Protein AF-A0A7S1MCA9-F1 (afdb_monomer_lite)

Foldseek 3Di:
DDDDDDDDDDDDDDDDDDDPDDDDDDPPPPPPDFQQKKKKKWFQAQPPQQWDQQAKWKWFADPNDIDPTDGQDRTDDHRDIRIDIDRHPDDGQKMKIFGRDAGKHFTQWMWMDGDPDIWTQHHNVDFDRDQACRDQGMAGDPDGHHRMDMTGTEDDDPPPPDDPPDDDDDDDDDDDDDDDDDDDDDDDDDDDDPDQDLAFQKWFADDPLQDDPQAAEDYTSQGFTAPQDVQCVSAFAHPPVCSQHPRHKGQRDPVSRYIHHIDPRGQDDDPRNVVVVVVVVVVVVVVVVVPDDDDDDDDDDDDDDDDDDDDDDDDDDDDDDDDDDDDDDDDDDD

pLDDT: mean 71.85, std 24.3, range [27.98, 98.75]

Sequence (334 aa):
GPGTAAARSSSAGIVMLQARAGFQSLLLSEGIAPSKHVALEVDTSNEPHAQTDSGAVVAFFVDGLWTPDEVLCRRAKAGEVVKETFDLGAWPSKIRISALGQDSWGYSKIVLRWDKYVVTVLASSVGNKSYSDGSVHWVDSNEGAPDVNTYPVSALPVYESAPKKSAPEKSKSHTPTPDNETNTSTANSTVSDAHPEAAGNCTTRYDPRASAMGYTTSPPGTPCVFGLDPRDEGSHCILGDGAYGSFGWCFTSLDGGSFGSCSTSCPLFGALKVLGDKIDDLREAILHDKDEPEVQHNGSNASEPVVKQSPIPRHRPAARNTAAARSTTAARNT

Radius of gyration: 36.0 Å; chains: 1; bounding box: 88×128×84 Å

Structure (mmCIF, N/CA/C/O backbone):
data_AF-A0A7S1MCA9-F1
#
_entry.id   AF-A0A7S1MCA9-F1
#
loop_
_atom_site.group_PDB
_atom_site.id
_atom_site.type_symbol
_atom_site.label_atom_id
_atom_site.label_alt_id
_atom_site.label_comp_id
_atom_site.label_asym_id
_atom_site.label_entity_id
_atom_site.label_seq_id
_atom_site.pdbx_PDB_ins_code
_atom_site.Cartn_x
_atom_site.Cartn_y
_atom_site.Cartn_z
_atom_site.occupancy
_atom_site.B_iso_or_equiv
_atom_site.auth_seq_id
_atom_site.auth_comp_id
_atom_site.auth_asym_id
_atom_site.auth_atom_id
_atom_site.pdbx_PDB_model_num
ATOM 1 N N . GLY A 1 1 ? 35.298 67.416 -15.753 1.00 42.75 1 GLY A N 1
ATOM 2 C CA . GLY A 1 1 ? 34.242 67.916 -14.863 1.00 42.75 1 GLY A CA 1
ATOM 3 C C . GLY A 1 1 ? 33.458 66.750 -14.311 1.00 42.75 1 GLY A C 1
ATOM 4 O O . GLY A 1 1 ? 32.967 65.954 -15.098 1.00 42.75 1 GLY A O 1
ATOM 5 N N . PRO A 1 2 ? 33.400 66.637 -12.983 1.00 46.81 2 PRO A N 1
ATOM 6 C CA . PRO A 1 2 ? 32.198 66.209 -12.279 1.00 46.81 2 PRO A CA 1
ATOM 7 C C . PRO A 1 2 ? 31.780 67.279 -11.248 1.00 46.81 2 PRO A C 1
ATOM 9 O O . PRO A 1 2 ? 32.620 67.801 -10.516 1.00 46.81 2 PRO A O 1
ATOM 12 N N . GLY A 1 3 ? 30.490 67.631 -11.226 1.00 39.09 3 GLY A N 1
ATOM 13 C CA . GLY A 1 3 ? 29.868 68.477 -10.195 1.00 39.09 3 GLY A CA 1
ATOM 14 C C . GLY A 1 3 ? 29.636 67.666 -8.914 1.00 39.09 3 GLY A C 1
ATOM 15 O O . GLY A 1 3 ? 29.248 66.506 -8.988 1.00 39.09 3 GLY A O 1
ATOM 16 N N . THR A 1 4 ? 30.122 68.125 -7.759 1.00 45.19 4 THR A N 1
ATOM 17 C CA . THR A 1 4 ? 29.452 68.996 -6.764 1.00 45.19 4 THR A CA 1
ATOM 18 C C . THR A 1 4 ? 28.234 68.383 -6.079 1.00 45.19 4 THR A C 1
ATOM 20 O O . THR A 1 4 ? 27.164 68.336 -6.674 1.00 45.19 4 THR A O 1
ATOM 23 N N . ALA A 1 5 ? 28.410 68.047 -4.795 1.00 43.12 5 ALA A N 1
ATOM 24 C CA . ALA A 1 5 ? 27.563 68.380 -3.633 1.00 43.12 5 ALA A CA 1
ATOM 25 C C . ALA A 1 5 ? 27.705 67.277 -2.567 1.00 43.12 5 ALA A C 1
ATOM 27 O O . ALA A 1 5 ? 27.904 66.122 -2.913 1.00 43.12 5 ALA A O 1
ATOM 28 N N . ALA A 1 6 ? 27.520 67.478 -1.270 1.00 40.75 6 ALA A N 1
ATOM 29 C CA . ALA A 1 6 ? 27.653 68.596 -0.342 1.00 40.75 6 ALA A CA 1
ATOM 30 C C . ALA A 1 6 ? 27.460 67.957 1.051 1.00 40.75 6 ALA A C 1
ATOM 32 O O . ALA A 1 6 ? 26.866 66.890 1.189 1.00 40.75 6 ALA A O 1
ATOM 33 N N . ALA A 1 7 ? 28.019 68.591 2.072 1.00 38.03 7 ALA A N 1
ATOM 34 C CA . ALA A 1 7 ? 28.201 68.060 3.417 1.00 38.03 7 ALA A CA 1
ATOM 35 C C . ALA A 1 7 ? 27.047 68.371 4.401 1.00 38.03 7 ALA A C 1
ATOM 37 O O . ALA A 1 7 ? 26.169 69.170 4.088 1.00 38.03 7 ALA A O 1
ATOM 38 N N . ARG A 1 8 ? 27.240 67.880 5.647 1.00 37.06 8 ARG A N 1
ATOM 39 C CA . ARG A 1 8 ? 26.693 68.297 6.975 1.00 37.06 8 ARG A CA 1
ATOM 40 C C . ARG A 1 8 ? 25.513 67.448 7.479 1.00 37.06 8 ARG A C 1
ATOM 42 O O . ARG A 1 8 ? 24.563 67.234 6.750 1.00 37.06 8 ARG A O 1
ATOM 49 N N . SER A 1 9 ? 25.582 66.783 8.641 1.00 35.16 9 SER A N 1
ATOM 50 C CA . SER A 1 9 ? 25.785 67.213 10.048 1.00 35.16 9 SER A CA 1
ATOM 51 C C . SER A 1 9 ? 24.586 67.947 10.665 1.00 35.16 9 SER A C 1
ATOM 53 O O . SER A 1 9 ? 24.435 69.142 10.431 1.00 35.16 9 SER A O 1
ATOM 55 N N . SER A 1 10 ? 23.787 67.258 11.496 1.00 34.56 10 SER A N 1
ATOM 56 C CA . SER A 1 10 ? 23.448 67.652 12.884 1.00 34.56 10 SER A CA 1
ATOM 57 C C . SER A 1 10 ? 22.241 66.905 13.472 1.00 34.56 10 SER A C 1
ATOM 59 O O . SER A 1 10 ? 21.223 66.696 12.827 1.00 34.56 10 SER A O 1
ATOM 61 N N . SER A 1 11 ? 22.421 66.577 14.750 1.00 40.34 11 SER A N 1
ATOM 62 C CA . SER A 1 11 ? 21.499 66.302 15.862 1.00 40.34 11 SER A CA 1
ATOM 63 C C . SER A 1 11 ? 20.042 66.798 15.817 1.00 40.34 11 SER A C 1
ATOM 65 O O . SER A 1 11 ? 19.805 67.972 15.549 1.00 40.34 11 SER A O 1
ATOM 67 N N . ALA A 1 12 ? 19.126 65.940 16.286 1.00 37.94 12 ALA A N 1
ATOM 68 C CA . ALA A 1 12 ? 17.932 66.177 17.132 1.00 37.94 12 ALA A CA 1
ATOM 69 C C . ALA A 1 12 ? 17.080 64.885 17.062 1.00 37.94 12 ALA A C 1
ATOM 71 O O . ALA A 1 12 ? 17.073 64.233 16.030 1.00 37.94 12 ALA A O 1
ATOM 72 N N . GLY A 1 13 ? 16.348 64.387 18.051 1.00 34.50 13 GLY A N 1
ATOM 73 C CA . GLY A 1 13 ? 15.964 64.839 19.374 1.00 34.50 13 GLY A CA 1
ATOM 74 C C . GLY A 1 13 ? 15.105 63.723 19.993 1.00 34.50 13 GLY A C 1
ATOM 75 O O . GLY A 1 13 ? 14.505 62.911 19.290 1.00 34.50 13 GLY A O 1
ATOM 76 N N . ILE A 1 14 ? 15.100 63.662 21.319 1.00 41.12 14 ILE A N 1
ATOM 77 C CA . ILE A 1 14 ? 14.282 62.759 22.131 1.00 41.12 14 ILE A CA 1
ATOM 78 C C . ILE A 1 14 ? 12.813 63.192 22.037 1.00 41.12 14 ILE A C 1
ATOM 80 O O . ILE A 1 14 ? 12.498 64.329 22.376 1.00 41.12 14 ILE A O 1
ATOM 84 N N . VAL A 1 15 ? 11.915 62.274 21.670 1.00 40.66 15 VAL A N 1
ATOM 85 C CA . VAL A 1 15 ? 10.488 62.351 22.016 1.00 40.66 15 VAL A CA 1
ATOM 86 C C . VAL A 1 15 ? 10.052 60.976 22.508 1.00 40.66 15 VAL A C 1
ATOM 88 O O . VAL A 1 15 ? 10.029 60.003 21.757 1.00 40.66 15 VAL A O 1
ATOM 91 N N . MET A 1 16 ? 9.741 60.909 23.804 1.00 38.88 16 MET A N 1
ATOM 92 C CA . MET A 1 16 ? 9.053 59.787 24.430 1.00 38.88 16 MET A CA 1
ATOM 93 C C . MET A 1 16 ? 7.670 59.613 23.804 1.00 38.88 16 MET A C 1
ATOM 95 O O . MET A 1 16 ? 6.846 60.523 23.873 1.00 38.88 16 MET A O 1
ATOM 99 N N . LEU A 1 17 ? 7.382 58.414 23.302 1.00 36.34 17 LEU A N 1
ATOM 100 C CA . LEU A 1 17 ? 6.014 57.946 23.126 1.00 36.34 17 LEU A CA 1
ATOM 101 C C . LEU A 1 17 ? 5.792 56.769 24.079 1.00 36.34 17 LEU A C 1
ATOM 103 O O . LEU A 1 17 ? 6.316 55.674 23.889 1.00 36.34 17 LEU A O 1
ATOM 107 N N . GLN A 1 18 ? 5.040 57.027 25.148 1.00 41.25 18 GLN A N 1
ATOM 108 C CA . GLN A 1 18 ? 4.494 55.991 26.014 1.00 41.25 18 GLN A CA 1
ATOM 109 C C . GLN A 1 18 ? 3.460 55.185 25.224 1.00 41.25 18 GLN A C 1
ATOM 111 O O . GLN A 1 18 ? 2.372 55.679 24.940 1.00 41.25 18 GLN A O 1
ATOM 116 N N . ALA A 1 19 ? 3.770 53.924 24.932 1.00 37.47 19 ALA A N 1
ATOM 117 C CA . ALA A 1 19 ? 2.776 52.926 24.567 1.00 37.47 19 ALA A CA 1
ATOM 118 C C . ALA A 1 19 ? 2.600 51.973 25.755 1.00 37.47 19 ALA A C 1
ATOM 120 O O . ALA A 1 19 ? 3.409 51.080 25.999 1.00 37.47 19 ALA A O 1
ATOM 121 N N . ARG A 1 20 ? 1.537 52.196 26.535 1.00 51.09 20 ARG A N 1
ATOM 122 C CA . ARG A 1 20 ? 1.034 51.217 27.502 1.00 51.09 20 ARG A CA 1
ATOM 123 C C . ARG A 1 20 ? 0.367 50.084 26.722 1.00 51.09 20 ARG A C 1
ATOM 125 O O . ARG A 1 20 ? -0.820 50.158 26.431 1.00 51.09 20 ARG A O 1
ATOM 132 N N . ALA A 1 21 ? 1.128 49.046 26.394 1.00 41.75 21 ALA A N 1
ATOM 133 C CA . ALA A 1 21 ? 0.574 47.766 25.975 1.00 41.75 21 ALA A CA 1
ATOM 134 C C . ALA A 1 21 ? 0.401 46.890 27.221 1.00 41.75 21 ALA A C 1
ATOM 136 O O . ALA A 1 21 ? 1.316 46.195 27.653 1.00 41.75 21 ALA A O 1
ATOM 137 N N . GLY A 1 22 ? -0.778 46.969 27.836 1.00 45.16 22 GLY A N 1
ATOM 138 C CA . GLY A 1 22 ? -1.281 45.850 28.616 1.00 45.16 22 GLY A CA 1
ATOM 139 C C . GLY A 1 22 ? -1.837 44.841 27.627 1.00 45.16 22 GLY A C 1
ATOM 140 O O . GLY A 1 22 ? -2.804 45.159 26.953 1.00 45.16 22 GLY A O 1
ATOM 141 N N . PHE A 1 23 ? -1.235 43.662 27.520 1.00 45.88 23 PHE A N 1
ATOM 142 C CA . PHE A 1 23 ? -1.909 42.498 26.961 1.00 45.88 23 PHE A CA 1
ATOM 143 C C . PHE A 1 23 ? -1.331 41.240 27.604 1.00 45.88 23 PHE A C 1
ATOM 145 O O . PHE A 1 23 ? -0.180 40.873 27.398 1.00 45.88 23 PHE A O 1
ATOM 152 N N . GLN A 1 24 ? -2.164 40.697 28.488 1.00 40.69 24 GLN A N 1
ATOM 153 C CA . GLN A 1 24 ? -2.366 39.295 28.821 1.00 40.69 24 GLN A CA 1
ATOM 154 C C . GLN A 1 24 ? -1.195 38.321 28.606 1.00 40.69 24 GLN A C 1
ATOM 156 O O . GLN A 1 24 ? -0.800 38.002 27.490 1.00 40.69 24 GLN A O 1
ATOM 161 N N . SER A 1 25 ? -0.757 37.763 29.734 1.00 41.09 25 SER A N 1
ATOM 162 C CA . SER A 1 25 ? -0.131 36.449 29.891 1.00 41.09 25 SER A CA 1
ATOM 163 C C . SER A 1 25 ? -0.492 35.463 28.765 1.00 41.09 25 SER A C 1
ATOM 165 O O . SER A 1 25 ? -1.604 34.938 28.722 1.00 41.09 25 SER A O 1
ATOM 167 N N . LEU A 1 26 ? 0.465 35.192 27.870 1.00 39.84 26 LEU A N 1
ATOM 168 C CA . LEU A 1 26 ? 0.467 33.970 27.072 1.00 39.84 26 LEU A CA 1
ATOM 169 C C . LEU A 1 26 ? 0.878 32.830 28.007 1.00 39.84 26 LEU A C 1
ATOM 171 O O . LEU A 1 26 ? 2.059 32.594 28.255 1.00 39.84 26 LEU A O 1
ATOM 175 N N . LEU A 1 27 ? -0.117 32.128 28.536 1.00 41.03 27 LEU A N 1
ATOM 176 C CA . LEU A 1 27 ? 0.065 30.733 28.897 1.00 41.03 27 LEU A CA 1
ATOM 177 C C . LEU A 1 27 ? 0.350 29.990 27.588 1.00 41.03 27 LEU A C 1
ATOM 179 O O . LEU A 1 27 ? -0.552 29.788 26.776 1.00 41.03 27 LEU A O 1
ATOM 183 N N . LEU A 1 28 ? 1.608 29.607 27.374 1.00 44.28 28 LEU A N 1
ATOM 184 C CA . LEU A 1 28 ? 1.950 28.508 26.479 1.00 44.28 28 LEU A CA 1
ATOM 185 C C . LEU A 1 28 ? 1.342 27.247 27.097 1.00 44.28 28 LEU A C 1
ATOM 187 O O . LEU A 1 28 ? 1.992 26.518 27.838 1.00 44.28 28 LEU A O 1
ATOM 191 N N . SER A 1 29 ? 0.057 27.009 26.837 1.00 44.12 29 SER A N 1
ATOM 192 C CA . SER A 1 29 ? -0.417 25.638 26.825 1.00 44.12 29 SER A CA 1
ATOM 193 C C . SER A 1 29 ? 0.275 24.998 25.632 1.00 44.12 29 SER A C 1
ATOM 195 O O . SER A 1 29 ? -0.117 25.235 24.487 1.00 44.12 29 SER A O 1
ATOM 197 N N . GLU A 1 30 ? 1.322 24.224 25.891 1.00 50.09 30 GLU A N 1
ATOM 198 C CA . GLU A 1 30 ? 1.857 23.235 24.959 1.00 50.09 30 GLU A CA 1
ATOM 199 C C . GLU A 1 30 ? 0.790 22.148 24.752 1.00 50.09 30 GLU A C 1
ATOM 201 O O . GLU A 1 30 ? 0.919 20.997 25.156 1.00 50.09 30 GLU A O 1
ATOM 206 N N . GLY A 1 31 ? -0.331 22.535 24.147 1.00 45.81 31 GLY A N 1
ATOM 207 C CA . GLY A 1 31 ? -1.181 21.608 23.437 1.00 45.81 31 GLY A CA 1
ATOM 208 C C . GLY A 1 31 ? -0.429 21.283 22.164 1.00 45.81 31 GLY A C 1
ATOM 209 O O . GLY A 1 31 ? -0.463 22.069 21.220 1.00 45.81 31 GLY A O 1
ATOM 210 N N . ILE A 1 32 ? 0.304 20.170 22.170 1.00 48.72 32 ILE A N 1
ATOM 211 C CA . ILE A 1 32 ? 0.886 19.590 20.962 1.00 48.72 32 ILE A CA 1
ATOM 212 C C . ILE A 1 32 ? -0.281 19.408 19.990 1.00 48.72 32 ILE A C 1
ATOM 214 O O . ILE A 1 32 ? -1.125 18.530 20.179 1.00 48.72 32 ILE A O 1
ATOM 218 N N . ALA A 1 33 ? -0.392 20.294 18.999 1.00 51.81 33 ALA A N 1
ATOM 219 C CA . ALA A 1 33 ? -1.321 20.084 17.904 1.00 51.81 33 ALA A CA 1
ATOM 220 C C . ALA A 1 33 ? -0.957 18.732 17.276 1.00 51.81 33 ALA A C 1
ATOM 222 O O . ALA A 1 33 ? 0.239 18.470 17.102 1.00 51.81 33 ALA A O 1
ATOM 223 N N . PRO A 1 34 ? -1.933 17.858 16.971 1.00 58.06 34 PRO A N 1
ATOM 224 C CA . PRO A 1 34 ? -1.624 16.599 16.312 1.00 58.06 34 PRO A CA 1
ATOM 225 C C . PRO A 1 34 ? -0.830 16.922 15.046 1.00 58.06 34 PRO A C 1
ATOM 227 O O . PRO A 1 34 ? -1.260 17.762 14.247 1.00 58.06 34 PRO A O 1
ATOM 230 N N . SER A 1 35 ? 0.361 16.329 14.909 1.00 62.31 35 SER A N 1
ATOM 231 C CA . SER A 1 35 ? 1.173 16.542 13.715 1.00 62.31 35 SER A CA 1
ATOM 232 C C . SER A 1 35 ? 0.336 16.136 12.506 1.00 62.31 35 SER A C 1
ATOM 234 O O . SER A 1 35 ? -0.372 15.139 12.554 1.00 62.31 35 SER A O 1
ATOM 236 N N . LYS A 1 36 ? 0.356 16.936 11.443 1.00 79.62 36 LYS A N 1
ATOM 237 C CA . LYS A 1 36 ? -0.286 16.602 10.158 1.00 79.62 36 LYS A CA 1
ATOM 238 C C . LYS A 1 36 ? 0.699 15.977 9.172 1.00 79.62 36 LYS A C 1
ATOM 240 O O . LYS A 1 36 ? 0.378 15.748 8.013 1.00 79.62 36 LYS A O 1
ATOM 245 N N . HIS A 1 37 ? 1.911 15.734 9.655 1.00 88.94 37 HIS A N 1
ATOM 246 C CA . HIS A 1 37 ? 3.039 15.275 8.877 1.00 88.94 37 HIS A CA 1
ATOM 247 C C . HIS A 1 37 ? 3.015 13.753 8.797 1.00 88.94 37 HIS A C 1
ATOM 249 O O . HIS A 1 37 ? 3.172 13.066 9.811 1.00 88.94 37 HIS A O 1
ATOM 255 N N . VAL A 1 38 ? 2.861 13.238 7.584 1.00 94.06 38 VAL A N 1
ATOM 256 C CA . VAL A 1 38 ? 2.991 11.816 7.282 1.00 94.06 38 VAL A CA 1
ATOM 257 C C . VAL A 1 38 ? 4.300 11.598 6.553 1.00 94.06 38 VAL A C 1
ATOM 259 O O . VAL A 1 38 ? 4.491 12.123 5.460 1.00 94.06 38 VAL A O 1
ATOM 262 N N . ALA A 1 39 ? 5.199 10.818 7.146 1.00 96.81 39 ALA A N 1
ATOM 263 C CA . ALA A 1 39 ? 6.419 10.399 6.474 1.00 96.81 39 ALA A CA 1
ATOM 264 C C . ALA A 1 39 ? 6.169 9.097 5.706 1.00 96.81 39 ALA A C 1
ATOM 266 O O . ALA A 1 39 ? 5.732 8.103 6.284 1.00 96.81 39 ALA A O 1
ATOM 267 N N . LEU A 1 40 ? 6.469 9.104 4.413 1.00 98.25 40 LEU A N 1
ATOM 268 C CA . LEU A 1 40 ? 6.433 7.948 3.528 1.00 98.25 40 LEU A CA 1
ATOM 269 C C . LEU A 1 40 ? 7.863 7.475 3.276 1.00 98.25 40 LEU A C 1
ATOM 271 O O . LEU A 1 40 ? 8.707 8.257 2.852 1.00 98.25 40 LEU A O 1
ATOM 275 N N . GLU A 1 41 ? 8.120 6.198 3.535 1.00 98.62 41 GLU A N 1
ATOM 276 C CA . GLU A 1 41 ? 9.372 5.503 3.239 1.00 98.62 41 GLU A CA 1
ATOM 277 C C . GLU A 1 41 ? 9.091 4.399 2.209 1.00 98.62 41 GLU A C 1
ATOM 279 O O . GLU A 1 41 ? 8.226 3.548 2.434 1.00 98.62 41 GLU A O 1
ATOM 284 N N . VAL A 1 42 ? 9.806 4.411 1.083 1.00 98.69 42 VAL A N 1
ATOM 285 C CA . VAL A 1 42 ? 9.714 3.389 0.031 1.00 98.69 42 VAL A CA 1
ATOM 286 C C . VAL A 1 42 ? 11.093 2.794 -0.222 1.00 98.69 42 VAL A C 1
ATOM 288 O O . VAL A 1 42 ? 12.006 3.485 -0.673 1.00 98.69 42 VAL A O 1
ATOM 291 N N . ASP A 1 43 ? 11.236 1.500 0.052 1.00 98.56 43 ASP A N 1
ATOM 292 C CA . ASP A 1 43 ? 12.483 0.769 -0.163 1.00 98.56 43 ASP A CA 1
ATOM 293 C C . ASP A 1 43 ? 12.550 0.337 -1.632 1.00 98.56 43 ASP A C 1
ATOM 295 O O . ASP A 1 43 ? 11.840 -0.587 -2.051 1.00 98.56 43 ASP A O 1
ATOM 299 N N . THR A 1 44 ? 13.425 0.967 -2.414 1.00 98.62 44 THR A N 1
ATOM 300 C CA . THR A 1 44 ? 13.694 0.560 -3.799 1.00 98.62 44 THR A CA 1
ATOM 301 C C . THR A 1 44 ? 14.252 -0.860 -3.804 1.00 98.62 44 THR A C 1
ATOM 303 O O . THR A 1 44 ? 15.128 -1.210 -3.010 1.00 98.62 44 THR A O 1
ATOM 306 N N . SER A 1 45 ? 13.724 -1.707 -4.684 1.00 97.69 45 SER A N 1
ATOM 307 C CA . SER A 1 45 ? 14.122 -3.109 -4.755 1.00 97.69 45 SER A CA 1
ATOM 308 C C . SER A 1 45 ? 15.584 -3.254 -5.205 1.00 97.69 45 SER A C 1
ATOM 310 O O . SER A 1 45 ? 16.160 -2.355 -5.814 1.00 97.69 45 SER A O 1
ATOM 312 N N . ASN A 1 46 ? 16.190 -4.403 -4.900 1.00 96.44 46 ASN A N 1
ATOM 313 C CA . ASN A 1 46 ? 17.493 -4.800 -5.447 1.00 96.44 46 ASN A CA 1
ATOM 314 C C . ASN A 1 46 ? 17.357 -5.658 -6.716 1.00 96.44 46 ASN A C 1
ATOM 316 O O . ASN A 1 46 ? 18.361 -6.141 -7.238 1.00 96.44 46 ASN A O 1
ATOM 320 N N . GLU A 1 47 ? 16.130 -5.879 -7.194 1.00 95.00 47 GLU A N 1
ATOM 321 C CA . GLU A 1 47 ? 15.898 -6.549 -8.472 1.00 95.00 47 GLU A CA 1
ATOM 322 C C . GLU A 1 47 ? 16.580 -5.783 -9.621 1.00 95.00 47 GLU A C 1
ATOM 324 O O . GLU A 1 47 ? 16.686 -4.550 -9.571 1.00 95.00 47 GLU A O 1
ATOM 329 N N . PRO A 1 48 ? 17.043 -6.479 -10.673 1.00 94.06 48 PRO A N 1
ATOM 330 C CA . PRO A 1 48 ? 17.594 -5.824 -11.850 1.00 94.06 48 PRO A CA 1
ATOM 331 C C . PRO A 1 48 ? 16.620 -4.786 -12.408 1.00 94.06 48 PRO A C 1
ATOM 333 O O . PRO A 1 48 ? 15.441 -5.079 -12.579 1.00 94.06 48 PRO A O 1
ATOM 336 N N . HIS A 1 49 ? 17.129 -3.592 -12.716 1.00 93.69 49 HIS A N 1
ATOM 337 C CA . HIS A 1 49 ? 16.353 -2.481 -13.284 1.00 93.69 49 HIS A CA 1
ATOM 338 C C . HIS A 1 49 ? 15.294 -1.875 -12.350 1.00 93.69 49 HIS A C 1
ATOM 340 O O . HIS A 1 49 ? 14.480 -1.082 -12.799 1.00 93.69 49 HIS A O 1
ATOM 346 N N . ALA A 1 50 ? 15.331 -2.181 -11.050 1.00 96.94 50 ALA A N 1
ATOM 347 C CA . ALA A 1 50 ? 14.420 -1.581 -10.078 1.00 96.94 50 ALA A CA 1
ATOM 348 C C . ALA A 1 50 ? 14.678 -0.090 -9.821 1.00 96.94 50 ALA A C 1
ATOM 350 O O . ALA A 1 50 ? 13.792 0.599 -9.322 1.00 96.94 50 ALA A O 1
ATOM 351 N N . GLN A 1 51 ? 15.877 0.411 -10.132 1.00 97.62 51 GLN A N 1
ATOM 352 C CA . GLN A 1 51 ? 16.186 1.837 -10.062 1.00 97.62 51 GLN A CA 1
ATOM 353 C C . GLN A 1 51 ? 15.369 2.646 -11.076 1.00 97.62 51 GLN A C 1
ATOM 355 O O . GLN A 1 51 ? 15.007 2.137 -12.130 1.00 97.62 51 GLN A O 1
ATOM 360 N N . THR A 1 52 ? 15.180 3.934 -10.799 1.00 97.88 52 THR A N 1
ATOM 361 C CA . THR A 1 52 ? 14.515 4.865 -11.720 1.00 97.88 52 THR A CA 1
ATOM 362 C C . THR A 1 52 ? 15.312 6.159 -11.854 1.00 97.88 52 THR A C 1
ATOM 364 O O . THR A 1 52 ? 15.862 6.649 -10.860 1.00 97.88 52 THR A O 1
ATOM 367 N N . ASP A 1 53 ? 15.358 6.723 -13.065 1.00 96.88 53 ASP A N 1
ATOM 368 C CA . ASP A 1 53 ? 15.908 8.054 -13.343 1.00 96.88 53 ASP A CA 1
ATOM 369 C C . ASP A 1 53 ? 14.823 9.083 -13.726 1.00 96.88 53 ASP A C 1
ATOM 371 O O . ASP A 1 53 ? 15.116 10.284 -13.765 1.00 96.88 53 ASP A O 1
ATOM 375 N N . SER A 1 54 ? 13.573 8.640 -13.927 1.00 96.00 54 SER A N 1
ATOM 376 C CA . SER A 1 54 ? 12.396 9.505 -14.079 1.00 96.00 54 SER A CA 1
ATOM 377 C C . SER A 1 54 ? 11.571 9.684 -12.803 1.00 96.00 54 SER A C 1
ATOM 379 O O . SER A 1 54 ? 10.879 10.695 -12.662 1.00 96.00 54 SER A O 1
ATOM 381 N N . GLY A 1 55 ? 11.653 8.736 -11.865 1.00 96.81 55 GLY A N 1
ATOM 382 C CA . GLY A 1 55 ? 10.989 8.821 -10.569 1.00 96.81 55 GLY A CA 1
ATOM 383 C C . GLY A 1 55 ? 9.503 8.467 -10.586 1.00 96.81 55 GLY A C 1
ATOM 384 O O . GLY A 1 55 ? 8.981 7.886 -11.540 1.00 96.81 55 GLY A O 1
ATOM 385 N N . ALA A 1 56 ? 8.820 8.838 -9.506 1.00 98.44 56 ALA A N 1
ATOM 386 C CA . ALA A 1 56 ? 7.413 8.537 -9.277 1.00 98.44 56 ALA A CA 1
ATOM 387 C C . ALA A 1 56 ? 6.695 9.681 -8.555 1.00 98.44 56 ALA A C 1
ATOM 389 O O . ALA A 1 56 ? 7.310 10.507 -7.870 1.00 98.44 56 ALA A O 1
ATOM 390 N N . VAL A 1 57 ? 5.373 9.700 -8.694 1.00 98.56 57 VAL A N 1
ATOM 391 C CA . VAL A 1 57 ? 4.471 10.562 -7.925 1.00 98.56 57 VAL A CA 1
ATOM 392 C C . VAL A 1 57 ? 3.657 9.745 -6.936 1.00 98.56 57 VAL A C 1
ATOM 394 O O . VAL A 1 57 ? 3.466 8.540 -7.116 1.00 98.56 57 VAL A O 1
ATOM 397 N N . VAL A 1 58 ? 3.165 10.414 -5.899 1.00 98.75 58 VAL A N 1
ATOM 398 C CA . VAL A 1 58 ? 2.277 9.847 -4.893 1.00 98.75 58 VAL A CA 1
ATOM 399 C C . VAL A 1 58 ? 1.033 10.710 -4.706 1.00 98.75 58 VAL A C 1
ATOM 401 O O . VAL A 1 58 ? 1.103 11.935 -4.747 1.00 98.75 58 VAL A O 1
ATOM 404 N N . ALA A 1 59 ? -0.101 10.063 -4.459 1.00 98.06 59 ALA A N 1
ATOM 405 C CA . ALA A 1 59 ? -1.314 10.697 -3.958 1.00 98.06 59 ALA A CA 1
ATOM 406 C C . ALA A 1 59 ? -1.888 9.907 -2.779 1.00 98.06 59 ALA A C 1
ATOM 408 O O . ALA A 1 59 ? -1.688 8.694 -2.652 1.00 98.06 59 ALA A O 1
ATOM 409 N N . PHE A 1 60 ? -2.643 10.597 -1.932 1.00 98.00 60 PHE A N 1
ATOM 410 C CA . PHE A 1 60 ? -3.221 10.070 -0.702 1.00 98.00 60 PHE A CA 1
ATOM 411 C C . PHE A 1 60 ? -4.743 10.189 -0.747 1.00 98.00 60 PHE A C 1
ATOM 413 O O . PHE A 1 60 ? -5.272 11.209 -1.179 1.00 98.00 60 PHE A O 1
ATOM 420 N N . PHE A 1 61 ? -5.466 9.165 -0.295 1.00 93.25 61 PHE A N 1
ATOM 421 C CA . PHE A 1 61 ? -6.923 9.221 -0.175 1.00 93.25 61 PHE A CA 1
ATOM 422 C C . PHE A 1 61 ? -7.311 9.579 1.261 1.00 93.25 61 PHE A C 1
ATOM 424 O O . PHE A 1 61 ? -7.216 8.743 2.166 1.00 93.25 61 PHE A O 1
ATOM 431 N N . VAL A 1 62 ? -7.730 10.827 1.459 1.00 90.56 62 VAL A N 1
ATOM 432 C CA . VAL A 1 62 ? -8.007 11.445 2.761 1.00 90.56 62 VAL A CA 1
ATOM 433 C C . VAL A 1 62 ? -9.438 11.977 2.745 1.00 90.56 62 VAL A C 1
ATOM 435 O O . VAL A 1 62 ? -9.834 12.663 1.807 1.00 90.56 62 VAL A O 1
ATOM 438 N N . ASP A 1 63 ? -10.236 11.623 3.755 1.00 86.62 63 ASP A N 1
ATOM 439 C CA . ASP A 1 63 ? -11.625 12.086 3.918 1.00 86.62 63 ASP A CA 1
ATOM 440 C C . ASP A 1 63 ? -12.510 11.925 2.663 1.00 86.62 63 ASP A C 1
ATOM 442 O O . ASP A 1 63 ? -13.362 12.755 2.350 1.00 86.62 63 ASP A O 1
ATOM 446 N N . GLY A 1 64 ? -12.309 10.831 1.921 1.00 82.44 64 GLY A N 1
ATOM 447 C CA . GLY A 1 64 ? -13.094 10.513 0.727 1.00 82.44 64 GLY A CA 1
ATOM 448 C C . GLY A 1 64 ? -12.606 11.171 -0.568 1.00 82.44 64 GLY A C 1
ATOM 449 O O . GLY A 1 64 ? -13.232 10.972 -1.611 1.00 82.44 64 GLY A O 1
ATOM 450 N N . LEU A 1 65 ? -11.496 11.915 -0.536 1.00 90.25 65 LEU A N 1
ATOM 451 C CA . LEU A 1 65 ? -10.929 12.600 -1.696 1.00 90.25 65 LEU A CA 1
ATOM 452 C C . LEU A 1 65 ? -9.453 12.241 -1.891 1.00 90.25 65 LEU A C 1
ATOM 454 O O . LEU A 1 65 ? -8.702 12.062 -0.935 1.00 90.25 65 LEU A O 1
ATOM 458 N N . TRP A 1 66 ? -9.027 12.139 -3.150 1.00 94.00 66 TRP A N 1
ATOM 459 C CA . TRP A 1 66 ? -7.606 12.041 -3.481 1.00 94.00 66 TRP A CA 1
ATOM 460 C C . TRP A 1 66 ? -6.957 13.420 -3.386 1.00 94.00 66 TRP A C 1
ATOM 462 O O . TRP A 1 66 ? -7.498 14.398 -3.907 1.00 94.00 66 TRP A O 1
ATOM 472 N N . THR A 1 67 ? -5.786 13.492 -2.757 1.00 96.19 67 THR A N 1
ATOM 473 C CA . THR A 1 67 ? -4.900 14.650 -2.887 1.00 96.19 67 THR A CA 1
ATOM 474 C C . THR A 1 67 ? -4.425 14.784 -4.339 1.00 96.19 67 THR A C 1
ATOM 476 O O . THR A 1 67 ? -4.458 13.803 -5.092 1.00 96.19 67 THR A O 1
ATOM 479 N N . PRO A 1 68 ? -3.957 15.974 -4.755 1.00 96.12 68 PRO A N 1
ATOM 480 C CA . PRO A 1 68 ? -3.166 16.099 -5.973 1.00 96.12 68 PRO A CA 1
ATOM 481 C C . PRO A 1 68 ? -1.951 15.161 -5.951 1.00 96.12 68 PRO A C 1
ATOM 483 O O . PRO A 1 68 ? -1.472 14.791 -4.876 1.00 96.12 68 PRO A O 1
ATOM 486 N N . ASP A 1 69 ? -1.459 14.798 -7.135 1.00 96.56 69 ASP A N 1
ATOM 487 C CA . ASP A 1 69 ? -0.216 14.043 -7.264 1.00 96.56 69 ASP A CA 1
ATOM 488 C C . ASP A 1 69 ? 0.972 14.932 -6.856 1.00 96.56 69 ASP A C 1
ATOM 490 O O . ASP A 1 69 ? 1.150 16.039 -7.374 1.00 96.56 69 ASP A O 1
ATOM 494 N N . GLU A 1 70 ? 1.801 14.431 -5.946 1.00 97.50 70 GLU A N 1
ATOM 495 C CA . GLU A 1 70 ? 3.036 15.070 -5.498 1.00 97.50 70 GLU A CA 1
ATOM 496 C C . GLU A 1 70 ? 4.248 14.235 -5.915 1.00 97.50 70 GLU A C 1
ATOM 498 O O . GLU A 1 70 ? 4.190 13.009 -5.963 1.00 97.50 70 GLU A O 1
ATOM 503 N N . VAL A 1 71 ? 5.368 14.884 -6.240 1.00 97.69 71 VAL A N 1
ATOM 504 C CA . VAL A 1 71 ? 6.592 14.170 -6.632 1.00 97.69 71 VAL A CA 1
ATOM 505 C C . VAL A 1 71 ? 7.161 13.453 -5.413 1.00 97.69 71 VAL A C 1
ATOM 507 O O . VAL A 1 71 ? 7.629 14.103 -4.486 1.00 97.69 71 VAL A O 1
ATOM 510 N N . LEU A 1 72 ? 7.161 12.121 -5.447 1.00 98.25 72 LEU A N 1
ATOM 511 C CA . LEU A 1 72 ? 7.745 11.285 -4.401 1.00 98.25 72 LEU A CA 1
ATOM 512 C C . LEU A 1 72 ? 9.262 11.185 -4.564 1.00 98.25 72 LEU A C 1
ATOM 514 O O . LEU A 1 72 ? 10.018 11.300 -3.610 1.00 98.25 72 LEU A O 1
ATOM 518 N N . CYS A 1 73 ? 9.724 10.978 -5.791 1.00 98.00 73 CYS A N 1
ATOM 519 C CA . CYS A 1 73 ? 11.136 11.061 -6.123 1.00 98.00 73 CYS A CA 1
ATOM 520 C C . CYS A 1 73 ? 11.283 11.403 -7.599 1.00 98.00 73 CYS A C 1
ATOM 522 O O . CYS A 1 73 ? 10.384 11.170 -8.404 1.00 98.00 73 CYS A O 1
ATOM 524 N N . ARG A 1 74 ? 12.438 11.954 -7.968 1.00 97.38 74 ARG A N 1
ATOM 525 C CA . ARG A 1 74 ? 12.828 12.091 -9.381 1.00 97.38 74 ARG A CA 1
ATOM 526 C C . ARG A 1 74 ? 13.780 10.993 -9.823 1.00 97.38 74 ARG A C 1
ATOM 528 O O . ARG A 1 74 ? 13.927 10.775 -11.012 1.00 97.38 74 ARG A O 1
ATOM 535 N N . ARG A 1 75 ? 14.458 10.362 -8.866 1.00 97.75 75 ARG A N 1
ATOM 536 C CA . ARG A 1 75 ? 15.416 9.276 -9.060 1.00 97.75 75 ARG A CA 1
ATOM 537 C C . ARG A 1 75 ? 15.443 8.428 -7.796 1.00 97.75 75 ARG A C 1
ATOM 539 O O . ARG A 1 75 ? 15.255 8.976 -6.710 1.00 97.75 75 ARG A O 1
ATOM 546 N N . ALA A 1 76 ? 15.723 7.142 -7.937 1.00 98.25 76 ALA A N 1
ATOM 547 C CA . ALA A 1 76 ? 16.004 6.256 -6.814 1.00 98.25 76 ALA A CA 1
ATOM 548 C C . ALA A 1 76 ? 16.939 5.134 -7.269 1.00 98.25 76 ALA A C 1
ATOM 550 O O . ALA A 1 76 ? 16.737 4.550 -8.335 1.00 98.25 76 ALA A O 1
ATOM 551 N N . LYS A 1 77 ? 17.968 4.833 -6.477 1.00 98.31 77 LYS A N 1
ATOM 552 C CA . LYS A 1 77 ? 18.917 3.747 -6.748 1.00 98.31 77 LYS A CA 1
ATOM 553 C C . LYS A 1 77 ? 18.392 2.421 -6.207 1.00 98.31 77 LYS A C 1
ATOM 555 O O . LYS A 1 77 ? 17.657 2.388 -5.226 1.00 98.31 77 LYS A O 1
ATOM 560 N N . ALA A 1 78 ? 18.844 1.312 -6.790 1.00 97.69 78 ALA A N 1
ATOM 561 C CA . ALA A 1 78 ? 18.584 -0.015 -6.238 1.00 97.69 78 ALA A CA 1
ATOM 562 C C . ALA A 1 78 ? 19.018 -0.088 -4.760 1.00 97.69 78 ALA A C 1
ATOM 564 O O . ALA A 1 78 ? 20.129 0.325 -4.412 1.00 97.69 78 ALA A O 1
ATOM 565 N N . GLY A 1 79 ? 18.119 -0.567 -3.897 1.00 96.69 79 GLY A N 1
ATOM 566 C CA . GLY A 1 79 ? 18.328 -0.643 -2.448 1.00 96.69 79 GLY A CA 1
ATOM 567 C C . GLY A 1 79 ? 18.236 0.686 -1.681 1.00 96.69 79 GLY A C 1
ATOM 568 O O . GLY A 1 79 ? 18.400 0.683 -0.462 1.00 96.69 79 GLY A O 1
ATOM 569 N N . GLU A 1 80 ? 17.987 1.818 -2.347 1.00 98.44 80 GLU A N 1
ATOM 570 C CA . GLU A 1 80 ? 17.791 3.115 -1.689 1.00 98.44 80 GLU A CA 1
ATOM 571 C C . GLU A 1 80 ? 16.405 3.215 -1.045 1.00 98.44 80 GLU A C 1
ATOM 573 O O . GLU A 1 80 ? 15.400 2.830 -1.644 1.00 98.44 80 GLU A O 1
ATOM 578 N N . VAL A 1 81 ? 16.346 3.798 0.154 1.00 98.56 81 VAL A N 1
ATOM 579 C CA . VAL A 1 81 ? 15.085 4.166 0.807 1.00 98.56 81 VAL A CA 1
ATOM 580 C C . VAL A 1 81 ? 14.745 5.606 0.440 1.00 98.56 81 VAL A C 1
ATOM 582 O O . VAL A 1 81 ? 15.394 6.540 0.913 1.00 98.56 81 VAL A O 1
ATOM 585 N N . VAL A 1 82 ? 13.715 5.783 -0.385 1.00 98.69 82 VAL A N 1
ATOM 586 C CA . VAL A 1 82 ? 13.128 7.097 -0.674 1.00 98.69 82 VAL A CA 1
ATOM 587 C C . VAL A 1 82 ? 12.282 7.506 0.523 1.00 98.69 82 VAL A C 1
ATOM 589 O O . VAL A 1 82 ? 11.410 6.744 0.940 1.00 98.69 82 VAL A O 1
ATOM 592 N N . LYS A 1 83 ? 12.528 8.692 1.084 1.00 98.25 83 LYS A N 1
ATOM 593 C CA . LYS A 1 83 ? 11.811 9.193 2.257 1.00 98.25 83 LYS A CA 1
ATOM 594 C C . LYS A 1 83 ? 11.337 10.622 2.043 1.00 98.25 83 LYS A C 1
ATOM 596 O O . LYS A 1 83 ? 12.163 11.516 1.931 1.00 98.25 83 LYS A O 1
ATOM 601 N N . GLU A 1 84 ? 10.027 10.825 2.100 1.00 98.12 84 GLU A N 1
ATOM 602 C CA . GLU A 1 84 ? 9.391 12.139 1.962 1.00 98.12 84 GLU A CA 1
ATOM 603 C C . GLU A 1 84 ? 8.356 12.373 3.064 1.00 98.12 84 GLU A C 1
ATOM 605 O O . GLU A 1 84 ? 7.885 11.428 3.699 1.00 98.12 84 GLU A O 1
ATOM 610 N N . THR A 1 85 ? 8.027 13.637 3.333 1.00 96.75 85 THR A N 1
ATOM 611 C CA . THR A 1 85 ? 7.030 14.027 4.345 1.00 96.75 85 THR A CA 1
ATOM 612 C C . THR A 1 85 ? 5.951 14.899 3.724 1.00 96.75 85 THR A C 1
ATOM 614 O O . THR A 1 85 ? 6.262 15.856 3.025 1.00 96.75 85 THR A O 1
ATOM 617 N N . PHE A 1 86 ? 4.694 14.581 4.028 1.00 95.56 86 PHE A N 1
ATOM 618 C CA . PHE A 1 86 ? 3.510 15.201 3.441 1.00 95.56 86 PHE A CA 1
ATOM 619 C C . PHE A 1 86 ? 2.616 15.813 4.516 1.00 95.56 86 PHE A C 1
ATOM 621 O O . PHE A 1 86 ? 2.442 15.230 5.588 1.00 95.56 86 PHE A O 1
ATOM 628 N N . ASP A 1 87 ? 2.012 16.957 4.201 1.00 93.31 87 ASP A N 1
ATOM 629 C CA . ASP A 1 87 ? 1.059 17.651 5.069 1.00 93.31 87 ASP A CA 1
ATOM 630 C C . ASP A 1 87 ? -0.370 17.217 4.740 1.00 93.31 87 ASP A C 1
ATOM 632 O O . ASP A 1 87 ? -1.016 17.754 3.840 1.00 93.31 87 ASP A O 1
ATOM 636 N N . LEU A 1 88 ? -0.885 16.238 5.486 1.00 90.19 88 LEU A N 1
ATOM 637 C CA . LEU A 1 88 ? -2.212 15.670 5.259 1.00 90.19 88 LEU A CA 1
ATOM 638 C C . LEU A 1 88 ? -3.227 16.163 6.297 1.00 90.19 88 LEU A C 1
ATOM 640 O O . LEU A 1 88 ? -2.931 16.349 7.477 1.00 90.19 88 LEU A O 1
ATOM 644 N N . GLY A 1 89 ? -4.474 16.365 5.863 1.00 85.25 89 GLY A N 1
ATOM 645 C CA . GLY A 1 89 ? -5.566 16.779 6.752 1.00 85.25 89 GLY A CA 1
ATOM 646 C C . GLY A 1 89 ? -5.928 15.728 7.808 1.00 85.25 89 GLY A C 1
ATOM 647 O O . GLY A 1 89 ? -6.267 16.095 8.934 1.00 85.25 89 GLY A O 1
ATOM 648 N N . ALA A 1 90 ? -5.810 14.450 7.444 1.00 87.69 90 ALA A N 1
ATOM 649 C CA . ALA A 1 90 ? -6.111 13.272 8.252 1.00 87.69 90 ALA A CA 1
ATOM 650 C C . ALA A 1 90 ? -5.306 12.059 7.744 1.00 87.69 90 ALA A C 1
ATOM 652 O O . ALA A 1 90 ? -4.663 12.127 6.691 1.00 87.69 90 ALA A O 1
ATOM 653 N N . TRP A 1 91 ? -5.313 10.955 8.501 1.00 89.19 91 TRP A N 1
ATOM 654 C CA . TRP A 1 91 ? -4.598 9.728 8.128 1.00 89.19 91 TRP A CA 1
ATOM 655 C C . TRP A 1 91 ? -5.192 9.138 6.843 1.00 89.19 91 TRP A C 1
ATOM 657 O O . TRP A 1 91 ? -6.413 8.970 6.765 1.00 89.19 91 TRP A O 1
ATOM 667 N N . PRO A 1 92 ? -4.367 8.839 5.822 1.00 90.88 92 PRO A N 1
ATOM 668 C CA . PRO A 1 92 ? -4.870 8.349 4.551 1.00 90.88 92 PRO A CA 1
ATOM 669 C C . PRO A 1 92 ? -5.398 6.923 4.693 1.00 90.88 92 PRO A C 1
ATOM 671 O O . PRO A 1 92 ? -4.835 6.103 5.411 1.00 90.88 92 PRO A O 1
ATOM 674 N N . SER A 1 93 ? -6.458 6.607 3.955 1.00 87.44 93 SER A N 1
ATOM 675 C CA . SER A 1 93 ? -7.000 5.239 3.871 1.00 87.44 93 SER A CA 1
ATOM 676 C C . SER A 1 93 ? -6.523 4.485 2.627 1.00 87.44 93 SER A C 1
ATOM 678 O O . SER A 1 93 ? -6.658 3.262 2.549 1.00 87.44 93 SER A O 1
ATOM 680 N N . LYS A 1 94 ? -5.936 5.192 1.653 1.00 93.38 94 LYS A N 1
ATOM 681 C CA . LYS A 1 94 ? -5.215 4.623 0.508 1.00 93.38 94 LYS A CA 1
ATOM 682 C C . LYS A 1 94 ? -4.035 5.514 0.137 1.00 93.38 94 LYS A C 1
ATOM 684 O O . LYS A 1 94 ? -4.094 6.727 0.338 1.00 93.38 94 LYS A O 1
ATOM 689 N N . ILE A 1 95 ? -3.015 4.918 -0.464 1.00 98.19 95 ILE A N 1
ATOM 690 C CA . ILE A 1 95 ? -1.992 5.636 -1.226 1.00 98.19 95 ILE A CA 1
ATOM 691 C C . ILE A 1 95 ? -1.989 5.142 -2.663 1.00 98.19 95 ILE A C 1
ATOM 693 O O . ILE A 1 95 ? -2.362 4.002 -2.944 1.00 98.19 95 ILE A O 1
ATOM 697 N N . ARG A 1 96 ? -1.539 5.997 -3.566 1.00 98.31 96 ARG A N 1
ATOM 698 C CA . ARG A 1 96 ? -1.357 5.680 -4.973 1.00 98.31 96 ARG A CA 1
ATOM 699 C C . ARG A 1 96 ? 0.038 6.111 -5.378 1.00 98.31 96 ARG A C 1
ATOM 701 O O . ARG A 1 96 ? 0.382 7.258 -5.130 1.00 98.31 96 ARG A O 1
ATOM 708 N N . ILE A 1 97 ? 0.815 5.208 -5.966 1.00 98.62 97 ILE A N 1
ATOM 709 C CA . ILE A 1 97 ? 2.131 5.508 -6.538 1.00 98.62 97 I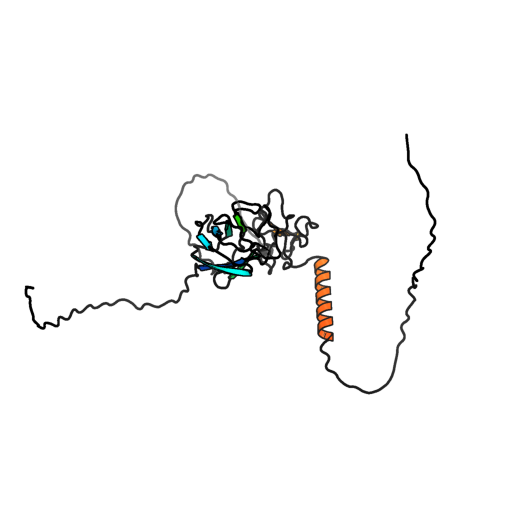LE A CA 1
ATOM 710 C C . ILE A 1 97 ? 2.020 5.315 -8.044 1.00 98.62 97 ILE A C 1
ATOM 712 O O . ILE A 1 97 ? 1.596 4.245 -8.482 1.00 98.62 97 ILE A O 1
ATOM 716 N N . SER A 1 98 ? 2.414 6.327 -8.809 1.00 98.12 98 SER A N 1
ATOM 717 C CA . SER A 1 98 ? 2.392 6.294 -10.274 1.00 98.12 98 SER A CA 1
ATOM 718 C C . SER A 1 98 ? 3.773 6.613 -10.834 1.00 98.12 98 SER A C 1
ATOM 720 O O . SER A 1 98 ? 4.497 7.439 -10.268 1.00 98.12 98 SER A O 1
ATOM 722 N N . ALA A 1 99 ? 4.134 5.992 -11.955 1.00 97.44 99 ALA A N 1
ATOM 723 C CA . ALA A 1 99 ? 5.354 6.343 -12.677 1.00 97.44 99 ALA A CA 1
ATOM 724 C C . ALA A 1 99 ? 5.285 7.810 -13.151 1.00 97.44 99 ALA A C 1
ATOM 726 O O . ALA A 1 99 ? 4.271 8.250 -13.693 1.00 97.44 99 ALA A O 1
ATOM 727 N N . LEU A 1 100 ? 6.352 8.586 -12.927 1.00 94.75 100 LEU A N 1
ATOM 728 C CA . LEU A 1 100 ? 6.415 9.999 -13.340 1.00 94.75 100 LEU A CA 1
ATOM 729 C C . LEU A 1 100 ? 6.932 10.163 -14.782 1.00 94.75 100 LEU A C 1
ATOM 731 O O . LEU A 1 100 ? 6.709 11.198 -15.408 1.00 94.75 100 LEU A O 1
ATOM 735 N N . GLY A 1 101 ? 7.619 9.154 -15.316 1.00 91.19 101 GLY A N 1
ATOM 736 C CA . GLY A 1 101 ? 8.136 9.145 -16.680 1.00 91.19 101 GLY A CA 1
ATOM 737 C C . GLY A 1 101 ? 8.226 7.734 -17.246 1.00 91.19 101 GLY A C 1
ATOM 738 O O . GLY A 1 101 ? 7.496 6.846 -16.816 1.00 91.19 101 GLY A O 1
ATOM 739 N N . GLN A 1 102 ? 9.097 7.557 -18.237 1.00 90.50 102 GLN A N 1
ATOM 740 C CA . GLN A 1 102 ? 9.203 6.329 -19.035 1.00 90.50 102 GLN A CA 1
ATOM 741 C C . GLN A 1 102 ? 10.105 5.249 -18.419 1.00 90.50 102 GLN A C 1
ATOM 743 O O . GLN A 1 102 ? 10.291 4.198 -19.022 1.00 90.50 102 GLN A O 1
ATOM 748 N N . ASP A 1 103 ? 10.723 5.511 -17.265 1.00 91.44 103 ASP A N 1
ATOM 749 C CA . ASP A 1 103 ? 11.507 4.487 -16.586 1.00 91.44 103 ASP A CA 1
ATOM 750 C C . ASP A 1 103 ? 10.626 3.764 -15.576 1.00 91.44 103 ASP A C 1
ATOM 752 O O . ASP A 1 103 ? 9.893 4.392 -14.801 1.00 91.44 103 ASP A O 1
ATOM 756 N N . SER A 1 104 ? 10.785 2.447 -15.511 1.00 95.25 104 SER A N 1
ATOM 757 C CA . SER A 1 104 ? 10.203 1.661 -14.436 1.00 95.25 104 SER A CA 1
ATOM 758 C C . SER A 1 104 ? 10.773 2.070 -13.074 1.00 95.25 104 SER A C 1
ATOM 760 O O . SER A 1 104 ? 11.933 2.479 -12.965 1.00 95.25 104 SER A O 1
ATOM 762 N N . TRP A 1 105 ? 9.991 1.890 -12.015 1.00 98.44 105 TRP A N 1
ATOM 763 C CA . TRP A 1 105 ? 10.495 1.889 -10.647 1.00 98.44 105 TRP A CA 1
ATOM 764 C C . TRP A 1 105 ? 9.993 0.657 -9.903 1.00 98.44 105 TRP A C 1
ATOM 766 O O . TRP A 1 105 ? 8.786 0.451 -9.755 1.00 98.44 105 TRP A O 1
ATOM 776 N N . GLY A 1 106 ? 10.939 -0.159 -9.436 1.00 98.25 106 GLY A N 1
ATOM 777 C CA . GLY A 1 106 ? 10.682 -1.362 -8.658 1.00 98.25 106 GLY A CA 1
ATOM 778 C C . GLY A 1 106 ? 10.951 -1.126 -7.176 1.00 98.25 106 GLY A C 1
ATOM 779 O O . GLY A 1 106 ? 12.048 -0.732 -6.783 1.00 98.25 106 GLY A O 1
ATOM 780 N N . TYR A 1 107 ? 9.988 -1.426 -6.316 1.00 98.38 107 TYR A N 1
ATOM 781 C CA . TYR A 1 107 ? 10.105 -1.250 -4.870 1.00 98.38 107 TYR A CA 1
ATOM 782 C C . TYR A 1 107 ? 9.660 -2.496 -4.114 1.00 98.38 107 TYR A C 1
ATOM 784 O O . TYR A 1 107 ? 8.808 -3.268 -4.541 1.00 98.38 107 TYR A O 1
ATOM 792 N N . SER A 1 108 ? 10.275 -2.718 -2.959 1.00 95.88 108 SER A N 1
ATOM 793 C CA . SER A 1 108 ? 10.080 -3.925 -2.156 1.00 95.88 108 SER A CA 1
ATOM 794 C C . SER A 1 108 ? 9.178 -3.695 -0.948 1.00 95.88 108 SER A C 1
ATOM 796 O O . SER A 1 108 ? 8.541 -4.638 -0.480 1.00 95.88 108 SER A O 1
ATOM 798 N N . LYS A 1 109 ? 9.106 -2.464 -0.437 1.00 95.06 109 LYS A N 1
ATOM 799 C CA . LYS A 1 109 ? 8.379 -2.147 0.790 1.00 95.06 109 LYS A CA 1
ATOM 800 C C . LYS A 1 109 ? 7.934 -0.692 0.799 1.00 95.06 109 LYS A C 1
ATOM 802 O O . LYS A 1 109 ? 8.666 0.177 0.341 1.00 95.06 109 LYS A O 1
ATOM 807 N N . ILE A 1 110 ? 6.749 -0.448 1.354 1.00 97.62 110 ILE A N 1
ATOM 808 C CA . ILE A 1 110 ? 6.196 0.889 1.571 1.00 97.62 110 ILE A CA 1
ATOM 809 C C . ILE A 1 110 ? 5.769 1.012 3.033 1.00 97.62 110 ILE A C 1
ATOM 811 O O . ILE A 1 110 ? 5.044 0.154 3.545 1.00 97.62 110 ILE A O 1
ATOM 815 N N . VAL A 1 111 ? 6.194 2.081 3.702 1.00 95.69 111 VAL A N 1
ATOM 816 C CA . VAL A 1 111 ? 5.868 2.380 5.100 1.00 95.69 111 VAL A CA 1
ATOM 817 C C . VAL A 1 111 ? 5.383 3.815 5.226 1.00 95.69 111 VAL A C 1
ATOM 819 O O . VAL A 1 111 ? 6.032 4.738 4.749 1.00 95.69 111 VAL A O 1
ATOM 822 N N . LEU A 1 112 ? 4.273 4.004 5.934 1.00 92.50 112 LEU A N 1
ATOM 823 C CA . LEU A 1 112 ? 3.835 5.309 6.412 1.00 92.50 112 LEU A CA 1
ATOM 824 C C . LEU A 1 112 ? 4.122 5.439 7.905 1.00 92.50 112 LEU A C 1
ATOM 826 O O . LEU A 1 112 ? 3.903 4.504 8.681 1.00 92.50 112 LEU A O 1
ATOM 830 N N . ARG A 1 113 ? 4.583 6.617 8.314 1.00 90.38 113 ARG A N 1
ATOM 831 C CA . ARG A 1 113 ? 4.793 6.985 9.710 1.00 90.38 113 ARG A CA 1
ATOM 832 C C . ARG A 1 113 ? 4.040 8.264 10.018 1.00 90.38 113 ARG A C 1
ATOM 834 O O . ARG A 1 113 ? 4.155 9.244 9.287 1.00 90.38 113 ARG A O 1
ATOM 841 N N . TRP A 1 114 ? 3.321 8.259 11.127 1.00 84.94 114 TRP A N 1
ATOM 842 C CA . TRP A 1 114 ? 2.676 9.445 11.672 1.00 84.94 114 TRP A CA 1
ATOM 843 C C . TRP A 1 114 ? 2.829 9.395 13.182 1.00 84.94 114 TRP A C 1
ATOM 845 O O . TRP A 1 114 ? 2.249 8.536 13.846 1.00 84.94 114 TRP A O 1
ATOM 855 N N . ASP A 1 115 ? 3.608 10.336 13.718 1.00 82.12 115 ASP A N 1
ATOM 856 C CA . ASP A 1 115 ? 3.920 10.399 15.146 1.00 82.12 115 ASP A CA 1
ATOM 857 C C . ASP A 1 115 ? 4.523 9.059 15.622 1.00 82.12 115 ASP A C 1
ATOM 859 O O . ASP A 1 115 ? 5.531 8.610 15.069 1.00 82.12 115 ASP A O 1
ATOM 863 N N . LYS A 1 116 ? 3.908 8.379 16.596 1.00 78.50 116 LYS A N 1
ATOM 864 C CA . LYS A 1 116 ? 4.343 7.057 17.075 1.00 78.50 116 LYS A CA 1
ATOM 865 C C . LYS A 1 116 ? 3.896 5.888 16.193 1.00 78.50 116 LYS A C 1
ATOM 867 O O . LYS A 1 116 ? 4.314 4.754 16.429 1.00 78.50 116 LYS A O 1
ATOM 872 N N . TYR A 1 117 ? 3.011 6.125 15.229 1.00 80.06 117 TYR A N 1
ATOM 873 C CA . TYR A 1 117 ? 2.433 5.065 14.416 1.00 80.06 117 TYR A CA 1
ATOM 874 C C . TYR A 1 117 ? 3.302 4.751 13.206 1.00 80.06 117 TYR A C 1
ATOM 876 O O . TYR A 1 117 ? 3.814 5.644 12.533 1.00 80.06 117 TYR A O 1
ATOM 884 N N . VAL A 1 118 ? 3.433 3.458 12.921 1.00 84.19 118 VAL A N 1
ATOM 885 C CA . VAL A 1 118 ? 4.171 2.925 11.776 1.00 84.19 118 VAL A CA 1
ATOM 886 C C . VAL A 1 118 ? 3.287 1.881 11.107 1.00 84.19 118 VAL A C 1
ATOM 888 O O . VAL A 1 118 ? 2.964 0.866 11.718 1.00 84.19 118 VAL A O 1
ATOM 891 N N . VAL A 1 119 ? 2.904 2.123 9.856 1.00 80.56 119 VAL A N 1
ATOM 892 C CA . VAL A 1 119 ? 2.057 1.225 9.065 1.00 80.56 119 VAL A CA 1
ATOM 893 C C . VAL A 1 119 ? 2.843 0.761 7.849 1.00 80.56 119 VAL A C 1
ATOM 895 O O . VAL A 1 119 ? 3.277 1.572 7.035 1.00 80.56 119 VAL A O 1
ATOM 898 N N . THR A 1 120 ? 3.035 -0.553 7.721 1.00 87.62 120 THR A N 1
ATOM 899 C CA . THR A 1 120 ? 3.594 -1.145 6.497 1.00 87.62 120 THR A CA 1
ATOM 900 C C . THR A 1 120 ? 2.460 -1.336 5.501 1.00 87.62 120 THR A C 1
ATOM 902 O O . THR A 1 120 ? 1.589 -2.173 5.712 1.00 87.62 120 THR A O 1
ATOM 905 N N . VAL A 1 121 ? 2.471 -0.541 4.436 1.00 87.94 121 VAL A N 1
ATOM 906 C CA . VAL A 1 121 ? 1.446 -0.540 3.386 1.00 87.94 121 VAL A CA 1
ATOM 907 C C . VAL A 1 121 ? 1.695 -1.659 2.372 1.00 87.94 121 VAL A C 1
ATOM 909 O O . VAL A 1 121 ? 0.767 -2.332 1.933 1.00 87.94 121 VAL A O 1
ATOM 912 N N . LEU A 1 122 ? 2.964 -1.898 2.048 1.00 90.00 122 LEU A N 1
ATOM 913 C CA . LEU A 1 122 ? 3.408 -3.007 1.212 1.00 90.00 122 LEU A CA 1
ATOM 914 C C . LEU A 1 122 ? 4.618 -3.649 1.875 1.00 90.00 122 LEU A C 1
ATOM 916 O O . LEU A 1 122 ? 5.566 -2.955 2.238 1.00 90.00 122 LEU A O 1
ATOM 920 N N . ALA A 1 123 ? 4.593 -4.968 2.022 1.00 82.88 123 ALA A N 1
ATOM 921 C CA . ALA A 1 123 ? 5.721 -5.739 2.520 1.00 82.88 123 ALA A CA 1
ATOM 922 C C . ALA A 1 123 ? 6.354 -6.538 1.383 1.00 82.88 123 ALA A C 1
ATOM 924 O O . ALA A 1 123 ? 5.658 -7.043 0.504 1.00 82.88 123 ALA A O 1
ATOM 925 N N . SER A 1 124 ? 7.662 -6.764 1.477 1.00 81.06 124 SER A N 1
ATOM 926 C CA . SER A 1 124 ? 8.423 -7.518 0.480 1.00 81.06 124 SER A CA 1
ATOM 927 C C . SER A 1 124 ? 8.046 -8.992 0.394 1.00 81.06 124 SER A C 1
ATOM 929 O O 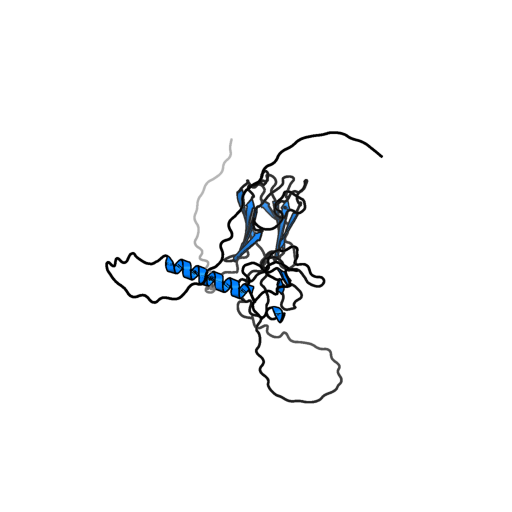. SER A 1 124 ? 8.656 -9.711 -0.378 1.00 81.06 124 SER A O 1
ATOM 931 N N . SER A 1 125 ? 7.092 -9.493 1.176 1.00 74.56 125 SER A N 1
ATOM 932 C CA . SER A 1 125 ? 6.608 -10.878 1.147 1.00 74.56 125 SER A CA 1
ATOM 933 C C . SER A 1 125 ? 5.229 -11.034 0.499 1.00 74.56 125 SER A C 1
ATOM 935 O O . SER A 1 125 ? 4.753 -12.162 0.382 1.00 74.56 125 SER A O 1
ATOM 937 N N . VAL A 1 126 ? 4.587 -9.939 0.088 1.00 73.56 126 VAL A N 1
ATOM 938 C CA . VAL A 1 126 ? 3.180 -9.925 -0.336 1.00 73.56 126 VAL A CA 1
ATOM 939 C C . VAL A 1 126 ? 3.068 -9.646 -1.829 1.00 73.56 126 VAL A C 1
ATOM 941 O O . VAL A 1 126 ? 3.819 -8.852 -2.363 1.00 73.56 126 VAL A O 1
ATOM 944 N N . GLY A 1 127 ? 2.093 -10.267 -2.492 1.00 80.88 127 GLY A N 1
ATOM 945 C CA . GLY A 1 127 ? 1.731 -9.933 -3.868 1.00 80.88 127 GLY A CA 1
ATOM 946 C C . GLY A 1 127 ? 2.713 -10.415 -4.938 1.00 80.88 127 GLY A C 1
ATOM 947 O O . GLY A 1 127 ? 3.684 -11.128 -4.676 1.00 80.88 127 GLY A O 1
ATOM 948 N N . ASN A 1 128 ? 2.398 -10.069 -6.185 1.00 81.44 128 ASN A N 1
ATOM 949 C CA . ASN A 1 128 ? 3.215 -10.399 -7.344 1.00 81.44 128 ASN A CA 1
ATOM 950 C C . ASN A 1 128 ? 4.379 -9.406 -7.463 1.00 81.44 128 ASN A C 1
ATOM 952 O O . ASN A 1 128 ? 4.158 -8.209 -7.629 1.00 81.44 128 ASN A O 1
ATOM 956 N N . LYS A 1 129 ? 5.608 -9.921 -7.389 1.00 89.69 129 LYS A N 1
ATOM 957 C CA . LYS A 1 129 ? 6.857 -9.145 -7.473 1.00 89.69 129 LYS A CA 1
ATOM 958 C C . LYS A 1 129 ? 7.467 -9.133 -8.864 1.00 89.69 129 LYS A C 1
ATOM 960 O O . LYS A 1 129 ? 8.412 -8.388 -9.113 1.00 89.69 129 LYS A O 1
ATOM 965 N N . SER A 1 130 ? 6.982 -10.007 -9.740 1.00 93.12 130 SER A N 1
ATOM 966 C CA . SER A 1 130 ? 7.474 -10.094 -11.102 1.00 93.12 130 SER A CA 1
ATOM 967 C C . SER A 1 130 ? 7.116 -8.815 -11.838 1.00 93.12 130 SER A C 1
ATOM 969 O O . SER A 1 130 ? 6.012 -8.290 -11.675 1.00 93.12 130 SER A O 1
ATOM 971 N N . TYR A 1 131 ? 8.043 -8.338 -12.660 1.00 95.31 131 TYR A N 1
ATOM 972 C CA . TYR A 1 131 ? 7.785 -7.265 -13.606 1.00 95.31 131 TYR A CA 1
ATOM 973 C C . TYR A 1 131 ? 6.705 -7.737 -14.597 1.00 95.31 131 TYR A C 1
ATOM 975 O O . TYR A 1 131 ? 6.953 -8.603 -15.437 1.00 95.31 131 TYR A O 1
ATOM 983 N N . SER A 1 132 ? 5.469 -7.286 -14.388 1.00 93.19 132 SER A N 1
ATOM 984 C CA . SER A 1 132 ? 4.265 -7.723 -15.108 1.00 93.19 132 SER A CA 1
ATOM 985 C C . SER A 1 132 ? 3.078 -6.831 -14.742 1.00 93.19 132 SER A C 1
ATOM 987 O O . SER A 1 132 ? 3.093 -6.212 -13.683 1.00 93.19 132 SER A O 1
ATOM 989 N N . ASP A 1 133 ? 2.021 -6.840 -15.552 1.00 88.69 133 ASP A N 1
ATOM 990 C CA . ASP A 1 133 ? 0.821 -6.004 -15.376 1.00 88.69 133 ASP A CA 1
ATOM 991 C C . ASP A 1 133 ? 0.070 -6.280 -14.059 1.00 88.69 133 ASP A C 1
ATOM 993 O O . ASP A 1 133 ? -0.643 -5.445 -13.526 1.00 88.69 133 ASP A O 1
ATOM 997 N N . GLY A 1 134 ? 0.263 -7.454 -13.457 1.00 84.44 134 GLY A N 1
ATOM 998 C CA . GLY A 1 134 ? -0.304 -7.773 -12.144 1.00 84.44 134 GLY A CA 1
ATOM 999 C C . GLY A 1 134 ? 0.585 -7.377 -10.965 1.00 84.44 134 GLY A C 1
ATOM 1000 O O . GLY A 1 134 ? 0.359 -7.874 -9.860 1.00 84.44 134 GLY A O 1
ATOM 1001 N N . SER A 1 135 ? 1.663 -6.627 -11.194 1.00 94.44 135 SER A N 1
ATOM 1002 C CA . SER A 1 135 ? 2.676 -6.378 -10.175 1.00 94.44 135 SER A CA 1
ATOM 1003 C C . SER A 1 135 ? 2.271 -5.287 -9.201 1.00 94.44 135 SER A C 1
ATOM 1005 O O . SER A 1 135 ? 1.983 -4.164 -9.596 1.00 94.44 135 SER A O 1
ATOM 1007 N N . VAL A 1 136 ? 2.375 -5.592 -7.910 1.00 92.56 136 VAL A N 1
ATOM 1008 C CA . VAL A 1 136 ? 2.201 -4.609 -6.826 1.00 92.56 136 VAL A CA 1
ATOM 1009 C C . VAL A 1 136 ? 3.542 -4.051 -6.342 1.00 92.56 136 VAL A C 1
ATOM 1011 O O . VAL A 1 136 ? 3.630 -3.488 -5.261 1.00 92.56 136 VAL A O 1
ATOM 1014 N N . HIS A 1 137 ? 4.615 -4.287 -7.096 1.00 97.56 137 HIS A N 1
ATOM 1015 C CA . HIS A 1 137 ? 5.984 -3.910 -6.736 1.00 97.56 137 HIS A CA 1
ATOM 1016 C C . HIS A 1 137 ? 6.674 -3.070 -7.806 1.00 97.56 137 HIS A C 1
ATOM 1018 O O . HIS A 1 137 ? 7.822 -2.681 -7.622 1.00 97.56 137 HIS A O 1
ATOM 1024 N N . TRP A 1 138 ? 5.998 -2.814 -8.922 1.00 98.25 138 TRP A N 1
ATOM 1025 C CA . TRP A 1 138 ? 6.560 -2.114 -10.065 1.00 98.25 138 TRP A CA 1
ATOM 1026 C C . TRP A 1 138 ? 5.563 -1.088 -10.570 1.00 98.25 138 TRP A C 1
ATOM 1028 O O . TRP A 1 138 ? 4.369 -1.377 -10.634 1.00 98.25 138 TRP A O 1
ATOM 1038 N N . VAL A 1 139 ? 6.061 0.096 -10.915 1.00 98.00 139 VAL A N 1
ATOM 1039 C CA . VAL A 1 139 ? 5.323 1.060 -11.731 1.00 98.00 139 VAL A CA 1
ATOM 1040 C C . VAL A 1 139 ? 6.115 1.389 -12.987 1.00 98.00 139 VAL A C 1
ATOM 1042 O O . VAL A 1 139 ? 7.330 1.548 -12.904 1.00 98.00 139 VAL A O 1
ATOM 1045 N N . ASP A 1 140 ? 5.446 1.471 -14.129 1.00 96.12 140 ASP A N 1
ATOM 1046 C CA . ASP A 1 140 ? 6.037 1.740 -15.438 1.00 96.12 140 ASP A CA 1
ATOM 1047 C C . ASP A 1 140 ? 4.967 2.306 -16.384 1.00 96.12 140 ASP A C 1
ATOM 1049 O O . ASP A 1 140 ? 3.896 1.727 -16.521 1.00 96.12 140 ASP A O 1
ATOM 1053 N N . SER A 1 141 ? 5.221 3.450 -17.024 1.00 92.56 141 SER A N 1
ATOM 1054 C CA . SER A 1 141 ? 4.199 4.127 -17.837 1.00 92.56 141 SER A CA 1
ATOM 1055 C C . SER A 1 141 ? 4.135 3.685 -19.304 1.00 92.56 141 SER A C 1
ATOM 1057 O O . SER A 1 141 ? 3.225 4.101 -20.026 1.00 92.56 141 SER A O 1
ATOM 1059 N N . ASN A 1 142 ? 5.093 2.889 -19.782 1.00 89.56 142 ASN A N 1
ATOM 1060 C CA . ASN A 1 142 ? 5.260 2.600 -21.211 1.00 89.56 142 ASN A CA 1
ATOM 1061 C C . ASN A 1 142 ? 5.624 1.148 -21.527 1.00 89.56 142 ASN A C 1
ATOM 1063 O O . ASN A 1 142 ? 5.744 0.817 -22.711 1.00 89.56 142 ASN A O 1
ATOM 1067 N N . GLU A 1 143 ? 5.783 0.293 -20.521 1.00 90.94 143 GLU A N 1
ATOM 1068 C CA . GLU A 1 143 ? 6.091 -1.120 -20.718 1.00 90.94 143 GLU A CA 1
ATOM 1069 C C . GLU A 1 143 ? 5.120 -2.055 -19.966 1.00 90.94 143 GLU A C 1
ATOM 1071 O O . GLU A 1 143 ? 3.903 -1.916 -20.077 1.00 90.94 143 GLU A O 1
ATOM 1076 N N . GLY A 1 144 ? 5.637 -3.119 -19.343 1.00 88.56 144 GLY A N 1
ATOM 1077 C CA . GLY A 1 144 ? 4.861 -4.300 -18.966 1.00 88.56 144 GLY A CA 1
ATOM 1078 C C . GLY A 1 144 ? 4.358 -4.320 -17.529 1.00 88.56 144 GLY A C 1
ATOM 1079 O O . GLY A 1 144 ? 3.621 -5.243 -17.195 1.00 88.56 144 GLY A O 1
ATOM 1080 N N . ALA A 1 145 ? 4.770 -3.377 -16.683 1.00 95.56 145 ALA A N 1
ATOM 1081 C CA . ALA A 1 145 ? 4.232 -3.192 -15.337 1.00 95.56 145 ALA A CA 1
ATOM 1082 C C . ALA A 1 145 ? 3.122 -2.121 -15.335 1.00 95.56 145 ALA A C 1
ATOM 1084 O O . ALA A 1 145 ? 3.033 -1.354 -16.289 1.00 95.56 145 ALA A O 1
ATOM 1085 N N . PRO A 1 146 ? 2.275 -2.049 -14.291 1.00 94.56 146 PRO A N 1
ATOM 1086 C CA . PRO A 1 146 ? 1.249 -1.014 -14.190 1.00 94.56 146 PRO A CA 1
ATOM 1087 C C . PRO A 1 146 ? 1.845 0.388 -14.222 1.00 94.56 146 PRO A C 1
ATOM 1089 O O . PRO A 1 146 ? 2.845 0.640 -13.565 1.00 94.56 146 PRO A O 1
ATOM 1092 N N . ASP A 1 147 ? 1.179 1.349 -14.848 1.00 96.25 147 ASP A N 1
ATOM 1093 C CA . ASP A 1 147 ? 1.542 2.768 -14.728 1.00 96.25 147 ASP A CA 1
ATOM 1094 C C . ASP A 1 147 ? 1.268 3.322 -13.321 1.00 96.25 147 ASP A C 1
ATOM 1096 O O . ASP A 1 147 ? 1.903 4.284 -12.873 1.00 96.25 147 ASP A O 1
ATOM 1100 N N . VAL A 1 148 ? 0.350 2.675 -12.599 1.00 96.31 148 VAL A N 1
ATOM 1101 C CA . VAL A 1 148 ? -0.074 3.046 -11.258 1.00 96.31 148 VAL A CA 1
ATOM 1102 C C . VAL A 1 148 ? -0.396 1.835 -10.392 1.00 96.31 148 VAL A C 1
ATOM 1104 O O . VAL A 1 148 ? -1.058 0.890 -10.811 1.00 96.31 148 VAL A O 1
ATOM 1107 N N . ASN A 1 149 ? -0.013 1.917 -9.120 1.00 97.00 149 ASN A N 1
ATOM 1108 C CA . ASN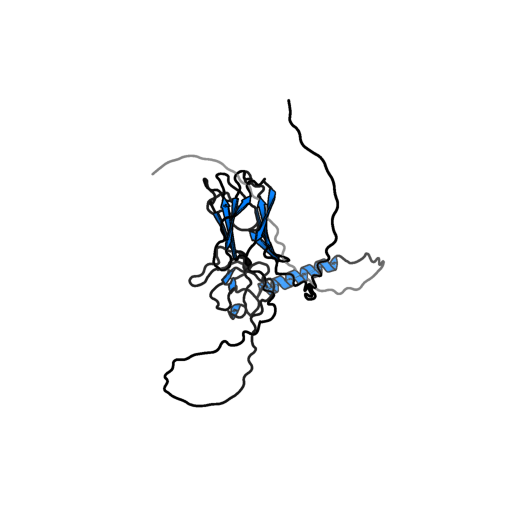 A 1 149 ? -0.475 1.003 -8.087 1.00 97.00 149 ASN A CA 1
ATOM 1109 C C . ASN A 1 149 ? -1.200 1.758 -6.972 1.00 97.00 149 ASN A C 1
ATOM 1111 O O . ASN A 1 149 ? -0.743 2.799 -6.498 1.00 97.00 149 ASN A O 1
ATOM 1115 N N . THR A 1 150 ? -2.335 1.212 -6.531 1.00 93.94 150 THR A N 1
ATOM 1116 C CA . THR A 1 150 ? -3.116 1.739 -5.404 1.00 93.94 150 THR A CA 1
ATOM 1117 C C . THR A 1 150 ? -3.097 0.749 -4.252 1.00 93.94 150 THR A C 1
ATOM 1119 O O . THR A 1 150 ? -3.498 -0.403 -4.408 1.00 93.94 150 THR A O 1
ATOM 1122 N N . TYR A 1 151 ? -2.698 1.222 -3.078 1.00 91.62 151 TYR A N 1
ATOM 1123 C CA . TYR A 1 151 ? -2.571 0.417 -1.875 1.00 91.62 151 TYR A CA 1
ATOM 1124 C C . TYR A 1 151 ? -3.547 0.896 -0.809 1.00 91.62 151 TYR A C 1
ATOM 1126 O O . TYR A 1 151 ? -3.636 2.102 -0.560 1.00 91.62 151 TYR A O 1
ATOM 1134 N N . PRO A 1 152 ? -4.263 -0.014 -0.139 1.00 81.44 152 PRO A N 1
ATOM 1135 C CA . PRO A 1 152 ? -4.995 0.354 1.056 1.00 81.44 152 PRO A CA 1
ATOM 1136 C C . PRO A 1 152 ? -4.029 0.652 2.206 1.00 81.44 152 PRO A C 1
ATOM 1138 O O . PRO A 1 152 ? -2.964 0.049 2.317 1.00 81.44 152 PRO A O 1
ATOM 1141 N N . VAL A 1 153 ? -4.427 1.562 3.086 1.00 85.00 153 VAL A N 1
ATOM 1142 C CA . VAL A 1 153 ? -3.685 1.914 4.295 1.00 85.00 153 VAL A CA 1
ATOM 1143 C C . VAL A 1 153 ? -4.558 1.587 5.497 1.00 85.00 153 VAL A C 1
ATOM 1145 O O . VAL A 1 153 ? -5.697 2.046 5.591 1.00 85.00 153 VAL A O 1
ATOM 1148 N N . SER A 1 154 ? -4.029 0.793 6.426 1.00 79.12 154 SER A N 1
ATOM 1149 C CA . SER A 1 154 ? -4.720 0.463 7.673 1.00 79.12 154 SER A CA 1
ATOM 1150 C C . SER A 1 154 ? -5.005 1.728 8.481 1.00 79.12 154 SER A C 1
ATOM 1152 O O . SER A 1 154 ? -4.135 2.590 8.605 1.00 79.12 154 SER A O 1
ATOM 1154 N N . ALA A 1 155 ? -6.208 1.837 9.048 1.00 75.00 155 ALA A N 1
ATOM 1155 C CA . ALA A 1 155 ? -6.544 2.925 9.959 1.00 75.00 155 ALA A CA 1
ATOM 1156 C C . ALA A 1 155 ? -5.629 2.897 11.190 1.00 75.00 155 ALA A C 1
ATOM 1158 O O . ALA A 1 155 ? -5.264 1.828 11.686 1.00 75.00 155 ALA A O 1
ATOM 1159 N N . LEU A 1 156 ? -5.275 4.075 11.700 1.00 75.44 156 LEU A N 1
ATOM 1160 C CA . LEU A 1 156 ? -4.594 4.165 12.984 1.00 75.44 156 LEU A CA 1
ATOM 1161 C C . LEU A 1 156 ? -5.540 3.726 14.105 1.00 75.44 156 LEU A C 1
ATOM 1163 O O . LEU A 1 156 ? -6.741 3.996 14.018 1.00 75.44 156 LEU A O 1
ATOM 1167 N N . PRO A 1 157 ? -5.024 3.107 15.182 1.00 59.94 157 PRO A N 1
ATOM 1168 C CA . PRO A 1 157 ? -5.824 2.906 16.375 1.00 59.94 157 PRO A CA 1
ATOM 1169 C C . PRO A 1 157 ? -6.205 4.292 16.894 1.00 59.94 157 PRO A C 1
ATOM 1171 O O . PRO A 1 157 ? -5.354 5.078 17.324 1.00 59.94 157 PRO A O 1
ATOM 1174 N N . VAL A 1 158 ? -7.489 4.622 16.789 1.00 53.19 158 VAL A N 1
ATOM 1175 C CA . VAL A 1 158 ? -8.023 5.855 17.350 1.00 53.19 158 VAL A CA 1
ATOM 1176 C C . VAL A 1 158 ? -7.838 5.725 18.858 1.00 53.19 158 VAL A C 1
ATOM 1178 O O . VAL A 1 158 ? -8.538 4.962 19.516 1.00 53.19 158 VAL A O 1
ATOM 1181 N N . TYR A 1 159 ? -6.864 6.442 19.428 1.00 36.38 159 TYR A N 1
ATOM 1182 C CA . TYR A 1 159 ? -6.966 6.802 20.835 1.00 36.38 159 TYR A CA 1
ATOM 1183 C C . TYR A 1 159 ? -8.168 7.731 20.897 1.00 36.38 159 TYR A C 1
ATOM 1185 O O . TYR A 1 159 ? -8.082 8.912 20.549 1.00 36.38 159 TYR A O 1
ATOM 1193 N N . GLU A 1 160 ? -9.314 7.156 21.239 1.00 39.31 160 GLU A N 1
ATOM 1194 C CA . GLU A 1 160 ? -10.520 7.909 21.495 1.00 39.31 160 GLU A CA 1
ATOM 1195 C C . GLU A 1 160 ? -10.245 8.734 22.750 1.00 39.31 160 GLU A C 1
ATOM 1197 O O . GLU A 1 160 ? -10.422 8.313 23.892 1.00 39.31 160 GLU A O 1
ATOM 1202 N N . SER A 1 161 ? -9.701 9.929 22.529 1.00 34.88 161 SER A N 1
ATOM 1203 C CA . SER A 1 161 ? -9.821 10.993 23.505 1.00 34.88 161 SER A CA 1
ATOM 1204 C C . SER A 1 161 ? -11.316 11.142 23.759 1.00 34.88 161 SER A C 1
ATOM 1206 O O . SER A 1 161 ? -12.069 11.445 22.839 1.00 34.88 161 SER A O 1
ATOM 1208 N N . ALA A 1 162 ? -11.690 10.794 24.993 1.00 33.94 162 ALA A N 1
ATOM 1209 C CA . ALA A 1 162 ? -13.016 10.749 25.597 1.00 33.94 162 ALA A CA 1
ATOM 1210 C C . ALA A 1 162 ? -14.152 11.412 24.791 1.00 33.94 162 ALA A C 1
ATOM 1212 O O . ALA A 1 162 ? -13.995 12.550 24.335 1.00 33.94 162 ALA A O 1
ATOM 1213 N N . PRO A 1 163 ? -15.343 10.784 24.723 1.00 35.72 163 PRO A N 1
ATOM 1214 C CA . PRO A 1 163 ? -16.460 11.302 23.949 1.00 35.72 163 PRO A CA 1
ATOM 1215 C C . PRO A 1 163 ? -16.747 12.749 24.352 1.00 35.72 163 PRO A C 1
ATOM 1217 O O . PRO A 1 163 ? -17.168 13.040 25.479 1.00 35.72 163 PRO A O 1
ATOM 1220 N N . LYS A 1 164 ? -16.541 13.682 23.415 1.00 34.09 164 LYS A N 1
ATOM 1221 C CA . LYS A 1 164 ? -17.150 15.005 23.516 1.00 34.09 164 LYS A CA 1
ATOM 1222 C C . LYS A 1 164 ? -18.651 14.764 23.512 1.00 34.09 164 LYS A C 1
ATOM 1224 O O . LYS A 1 164 ? -19.219 14.445 22.474 1.00 34.09 164 LYS A O 1
ATOM 1229 N N . LYS A 1 165 ? -19.281 14.910 24.682 1.00 33.50 165 LYS A N 1
ATOM 1230 C CA . LYS A 1 165 ? -20.733 15.050 24.819 1.00 33.50 165 LYS A CA 1
ATOM 1231 C C . LYS A 1 165 ? -21.211 16.055 23.773 1.00 33.50 165 LYS A C 1
ATOM 1233 O O . LYS A 1 165 ? -21.031 17.260 23.944 1.00 33.50 165 LYS A O 1
ATOM 1238 N N . SER A 1 166 ? -21.809 15.562 22.697 1.00 35.59 166 SER A N 1
ATOM 1239 C CA . SER A 1 166 ? -22.596 16.378 21.790 1.00 35.59 166 SER A CA 1
ATOM 1240 C C . SER A 1 166 ? -23.823 16.844 22.567 1.00 35.59 166 SER A C 1
ATOM 1242 O O . SER A 1 166 ? -24.682 16.044 22.943 1.00 35.59 166 SER A O 1
ATOM 1244 N N . ALA A 1 167 ? -23.865 18.138 22.873 1.00 34.16 167 ALA A N 1
ATOM 1245 C CA . ALA A 1 167 ? -25.073 18.797 23.338 1.00 34.16 167 ALA A CA 1
ATOM 1246 C C . ALA A 1 167 ? -26.154 18.715 22.238 1.00 34.16 167 ALA A C 1
ATOM 1248 O O . ALA A 1 167 ? -25.811 18.772 21.056 1.00 34.16 167 ALA A O 1
ATOM 1249 N N . PRO A 1 168 ? -27.442 18.579 22.593 1.00 34.69 168 PRO A N 1
ATOM 1250 C CA . PRO A 1 168 ? -28.511 18.447 21.615 1.00 34.69 168 PRO A CA 1
ATOM 1251 C C . PRO A 1 168 ? -28.825 19.811 20.996 1.00 34.69 168 PRO A C 1
ATOM 1253 O O . PRO A 1 168 ? -29.206 20.752 21.698 1.00 34.69 168 PRO A O 1
ATOM 1256 N N . GLU A 1 169 ? -28.695 19.914 19.676 1.00 37.69 169 GLU A N 1
ATOM 1257 C CA . GLU A 1 169 ? -29.216 21.049 18.921 1.00 37.69 169 GLU A CA 1
ATOM 1258 C C . GLU A 1 169 ? -30.741 20.926 18.774 1.00 37.69 169 GLU A C 1
ATOM 1260 O O . GLU A 1 169 ? -31.301 19.853 18.549 1.00 37.69 169 GLU A O 1
ATOM 1265 N N . LYS A 1 170 ? -31.427 22.048 18.990 1.00 33.00 170 LYS A N 1
ATOM 1266 C CA . LYS A 1 170 ? -32.872 22.161 19.200 1.00 33.00 170 LYS A CA 1
ATOM 1267 C C . LYS A 1 170 ? -33.523 22.815 17.976 1.00 33.00 170 LYS A C 1
ATOM 1269 O O . LYS A 1 170 ? -33.001 23.818 17.504 1.00 33.00 170 LYS A O 1
ATOM 1274 N N . SER A 1 171 ? -34.757 22.377 17.663 1.00 33.34 171 SER A N 1
ATOM 1275 C CA . SER A 1 171 ? -35.846 23.120 16.971 1.00 33.34 171 SER A CA 1
ATOM 1276 C C . SER A 1 171 ? -35.854 23.037 15.422 1.00 33.34 171 SER A C 1
ATOM 1278 O O . SER A 1 171 ? -34.850 23.345 14.810 1.00 33.34 171 SER A O 1
ATOM 1280 N N . LYS A 1 172 ? -36.942 22.725 14.684 1.00 36.25 172 LYS A N 1
ATOM 1281 C CA . LYS A 1 172 ? -38.395 22.655 14.976 1.00 36.25 172 LYS A CA 1
ATOM 1282 C C . LYS A 1 172 ? -39.183 21.947 13.841 1.00 36.25 172 LYS A C 1
ATOM 1284 O O . LYS A 1 172 ? -38.965 22.260 12.681 1.00 36.25 172 LYS A O 1
ATOM 1289 N N . SER A 1 173 ? -40.192 21.165 14.252 1.00 28.55 173 SER A N 1
ATOM 1290 C CA . SER A 1 173 ? -41.587 21.071 13.754 1.00 28.55 173 SER A CA 1
ATOM 1291 C C . SER A 1 173 ? -41.883 20.700 12.290 1.00 28.55 173 SER A C 1
ATOM 1293 O O . SER A 1 173 ? -41.578 21.480 11.399 1.00 28.55 173 SER A O 1
ATOM 1295 N N . HIS A 1 174 ? -42.643 19.614 12.079 1.00 32.47 174 HIS A N 1
ATOM 1296 C CA . HIS A 1 174 ? -44.054 19.629 11.627 1.00 32.47 174 HIS A CA 1
ATOM 1297 C C . HIS A 1 174 ? -44.712 18.257 11.914 1.00 32.47 174 HIS A C 1
ATOM 1299 O O . HIS A 1 174 ? -44.192 17.222 11.511 1.00 32.47 174 HIS A O 1
ATOM 1305 N N . THR A 1 175 ? -45.847 18.269 12.621 1.00 30.11 175 THR A N 1
ATOM 1306 C CA . THR A 1 175 ? -46.774 17.134 12.848 1.00 30.11 175 THR A CA 1
ATOM 1307 C C . THR A 1 175 ? -47.986 17.287 11.902 1.00 30.11 175 THR A C 1
ATOM 1309 O O . THR A 1 175 ? -48.206 18.402 11.418 1.00 30.11 175 THR A O 1
ATOM 1312 N N . PRO A 1 176 ? -48.784 16.232 11.625 1.00 43.19 176 PRO A N 1
ATOM 1313 C CA . PRO A 1 176 ? -49.818 15.785 12.574 1.00 43.19 176 PRO A CA 1
ATOM 1314 C C . PRO A 1 176 ? -49.967 14.249 12.728 1.00 43.19 176 PRO A C 1
ATOM 1316 O O . PRO A 1 176 ? -49.867 13.491 11.768 1.00 43.19 176 PRO A O 1
ATOM 1319 N N . THR A 1 177 ? -50.235 13.831 13.970 1.00 34.22 177 THR A N 1
ATOM 1320 C CA . THR A 1 177 ? -50.855 12.567 14.442 1.00 34.22 177 THR A CA 1
ATOM 1321 C C . THR A 1 177 ? -52.350 12.518 14.061 1.00 34.22 177 THR A C 1
ATOM 1323 O O . THR A 1 177 ? -52.856 13.572 13.656 1.00 34.22 177 THR A O 1
ATOM 1326 N N . PRO A 1 178 ? -53.085 11.375 14.128 1.00 46.38 178 PRO A N 1
ATOM 1327 C CA . PRO A 1 178 ? -53.395 10.560 15.342 1.00 46.38 178 PRO A CA 1
ATOM 1328 C C . PRO A 1 178 ? -53.375 9.031 15.066 1.00 46.38 178 PRO A C 1
ATOM 1330 O O . PRO A 1 178 ? -53.231 8.631 13.918 1.00 46.38 178 PRO A O 1
ATOM 1333 N N . ASP A 1 179 ? -53.550 8.046 15.948 1.00 30.45 179 ASP A N 1
ATOM 1334 C CA . ASP A 1 179 ? -53.599 7.797 17.399 1.00 30.45 179 ASP A CA 1
ATOM 1335 C C . ASP A 1 179 ? -53.531 6.251 17.506 1.00 30.45 179 ASP A C 1
ATOM 1337 O O . ASP A 1 179 ? -54.072 5.576 16.628 1.00 30.45 179 ASP A O 1
ATOM 1341 N N . ASN A 1 180 ? -52.898 5.675 18.535 1.00 38.12 180 ASN A N 1
ATOM 1342 C CA . ASN A 1 180 ? -53.565 4.762 19.483 1.00 38.12 180 ASN A CA 1
ATOM 1343 C C . ASN A 1 180 ? -52.569 4.255 20.547 1.00 38.12 180 ASN A C 1
ATOM 1345 O O . ASN A 1 180 ? -51.552 3.635 20.235 1.00 38.12 180 ASN A O 1
ATOM 1349 N N . GLU A 1 181 ? -52.904 4.52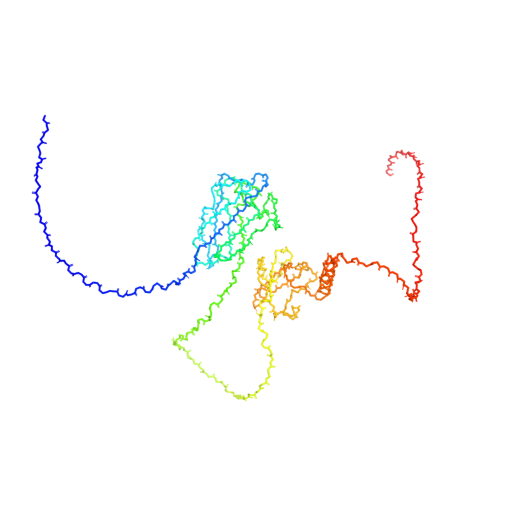5 21.805 1.00 36.47 181 GLU A N 1
ATOM 1350 C CA . GLU A 1 181 ? -52.306 3.978 23.028 1.00 36.47 181 GLU A CA 1
ATOM 1351 C C . GLU A 1 181 ? -52.552 2.439 23.091 1.00 36.47 181 GLU A C 1
ATOM 1353 O O . GLU A 1 181 ? -53.370 1.908 22.346 1.00 36.47 181 GLU A O 1
ATOM 1358 N N . THR A 1 182 ? -51.867 1.606 23.889 1.00 30.56 182 THR A N 1
ATOM 1359 C CA . THR A 1 182 ? -51.906 1.591 25.361 1.00 30.56 182 THR A CA 1
ATOM 1360 C C . THR A 1 182 ? -50.966 0.506 25.952 1.00 30.56 182 THR A C 1
ATOM 1362 O O . THR A 1 182 ? -50.921 -0.620 25.470 1.00 30.56 182 THR A O 1
ATOM 1365 N N . ASN A 1 183 ? -50.346 0.864 27.088 1.00 32.22 183 ASN A N 1
ATOM 1366 C CA . ASN A 1 183 ? -49.923 0.083 28.274 1.00 32.22 183 ASN A CA 1
ATOM 1367 C C . ASN A 1 183 ? -48.597 -0.714 28.396 1.00 32.22 183 ASN A C 1
ATOM 1369 O O . ASN A 1 183 ? -48.517 -1.894 28.084 1.00 32.22 183 ASN A O 1
ATOM 1373 N N . THR A 1 184 ? -47.626 -0.062 29.059 1.00 30.78 184 THR A N 1
ATOM 1374 C CA . THR A 1 184 ? -47.224 -0.221 30.487 1.00 30.78 184 THR A CA 1
ATOM 1375 C C . THR A 1 184 ? -46.694 -1.563 31.056 1.00 30.78 184 THR A C 1
ATOM 1377 O O . THR A 1 184 ? -47.438 -2.520 31.240 1.00 30.78 184 THR A O 1
ATOM 1380 N N . SER A 1 185 ? -45.446 -1.461 31.560 1.00 36.31 185 SER A N 1
ATOM 1381 C CA . SER A 1 185 ? -44.811 -2.083 32.753 1.00 36.31 185 SER A CA 1
ATOM 1382 C C . SER A 1 185 ? -43.919 -3.340 32.654 1.00 36.31 185 SER A C 1
ATOM 1384 O O . SER A 1 185 ? -44.384 -4.470 32.645 1.00 36.31 185 SER A O 1
ATOM 1386 N N . THR A 1 186 ? -42.608 -3.069 32.771 1.00 29.08 186 THR A N 1
ATOM 1387 C CA . THR A 1 186 ? -41.653 -3.560 33.799 1.00 29.08 186 THR A CA 1
ATOM 1388 C C . THR A 1 186 ? -41.474 -5.070 34.027 1.00 29.08 186 THR A C 1
ATOM 1390 O O . THR A 1 186 ? -42.276 -5.683 34.719 1.00 29.08 186 THR A O 1
ATOM 1393 N N . ALA A 1 187 ? -40.314 -5.622 33.631 1.00 31.28 187 ALA A N 1
ATOM 1394 C CA . ALA A 1 187 ? -39.232 -6.050 34.545 1.00 31.28 187 ALA A CA 1
ATOM 1395 C C . ALA A 1 187 ? -38.195 -6.976 33.865 1.00 31.28 187 ALA A C 1
ATOM 1397 O O . ALA A 1 187 ? -38.523 -8.044 33.368 1.00 31.28 187 ALA A O 1
ATOM 1398 N N . ASN A 1 188 ? -36.931 -6.554 33.960 1.00 35.53 188 ASN A N 1
ATOM 1399 C CA . ASN A 1 188 ? -35.732 -7.326 34.304 1.00 35.53 188 ASN A CA 1
ATOM 1400 C C . ASN A 1 188 ? -35.470 -8.688 33.624 1.00 35.53 188 ASN A C 1
ATOM 1402 O O . ASN A 1 188 ? -36.007 -9.717 34.026 1.00 35.53 188 ASN A O 1
ATOM 1406 N N . SER A 1 189 ? -34.472 -8.722 32.739 1.00 32.59 189 SER A N 1
ATOM 1407 C CA . SER A 1 189 ? -33.485 -9.808 32.706 1.00 32.59 189 SER A CA 1
ATOM 1408 C C . SER A 1 189 ? -32.187 -9.294 32.098 1.00 32.59 189 SER A C 1
ATOM 1410 O O . SER A 1 189 ? -32.094 -8.985 30.915 1.00 32.59 189 SER A O 1
ATOM 1412 N N . THR A 1 190 ? -31.206 -9.180 32.982 1.00 36.47 190 THR A N 1
ATOM 1413 C CA . THR A 1 190 ? -29.778 -9.075 32.719 1.00 36.47 190 THR A CA 1
ATOM 1414 C C . THR A 1 190 ? -29.343 -10.154 31.733 1.00 36.47 190 THR A C 1
ATOM 1416 O O . THR A 1 190 ? -29.344 -11.338 32.076 1.00 36.47 190 THR A O 1
ATOM 1419 N N . VAL A 1 191 ? -28.938 -9.747 30.536 1.00 33.47 191 VAL A N 1
ATOM 1420 C CA . VAL A 1 191 ? -28.085 -10.564 29.678 1.00 33.47 191 VAL A CA 1
ATOM 1421 C C . VAL A 1 191 ? -26.940 -9.669 29.255 1.00 33.47 191 VAL A C 1
ATOM 1423 O O . VAL A 1 191 ? -27.148 -8.575 28.744 1.00 33.47 191 VAL A O 1
ATOM 1426 N N . SER A 1 192 ? -25.758 -10.133 29.619 1.00 32.97 192 SER A N 1
ATOM 1427 C CA . SER A 1 192 ? -24.446 -9.539 29.460 1.00 32.97 192 SER A CA 1
ATOM 1428 C C . SER A 1 192 ? -24.313 -8.775 28.148 1.00 32.97 192 SER A C 1
ATOM 1430 O O . SER A 1 192 ? -24.354 -9.374 27.074 1.00 32.97 192 SER A O 1
ATOM 1432 N N . ASP A 1 193 ? -24.117 -7.462 28.263 1.00 27.98 193 ASP A N 1
ATOM 1433 C CA . ASP A 1 193 ? -23.561 -6.621 27.212 1.00 27.98 193 ASP A CA 1
ATOM 1434 C C . ASP A 1 193 ? -22.212 -7.216 26.789 1.00 27.98 193 ASP A C 1
ATOM 1436 O O . ASP A 1 193 ? -21.178 -6.992 27.422 1.00 27.98 193 ASP A O 1
ATOM 1440 N N . ALA A 1 194 ? -22.232 -8.026 25.731 1.00 35.19 194 ALA A N 1
ATOM 1441 C CA . ALA A 1 194 ? -21.043 -8.373 24.977 1.00 35.19 194 ALA A CA 1
ATOM 1442 C C . ALA A 1 194 ? -20.609 -7.102 24.247 1.00 35.19 194 ALA A C 1
ATOM 1444 O O . ALA A 1 194 ? -21.058 -6.789 23.145 1.00 35.19 194 ALA A O 1
ATOM 1445 N N . HIS A 1 195 ? -19.783 -6.318 24.930 1.00 35.78 195 HIS A N 1
ATOM 1446 C CA . HIS A 1 195 ? -19.019 -5.261 24.303 1.00 35.78 195 HIS A CA 1
ATOM 1447 C C . HIS A 1 195 ? -18.140 -5.905 23.213 1.00 35.78 195 HIS A C 1
ATOM 1449 O O . HIS A 1 195 ? -17.428 -6.861 23.532 1.00 35.78 195 HIS A O 1
ATOM 1455 N N . PRO A 1 196 ? -18.187 -5.446 21.947 1.00 41.78 196 PRO A N 1
ATOM 1456 C CA . PRO A 1 196 ? -17.318 -5.950 20.891 1.00 41.78 196 PRO A CA 1
ATOM 1457 C C . PRO A 1 196 ? -15.905 -5.437 21.164 1.00 41.78 196 PRO A C 1
ATOM 1459 O O . PRO A 1 196 ? -15.488 -4.376 20.700 1.00 41.78 196 PRO A O 1
ATOM 1462 N N . GLU A 1 197 ? -15.191 -6.164 22.013 1.00 44.94 197 GLU A N 1
ATOM 1463 C CA . GLU A 1 197 ? -13.808 -5.886 22.342 1.00 44.94 197 GLU A CA 1
ATOM 1464 C C . GLU A 1 197 ? -12.955 -6.269 21.129 1.00 44.94 197 GLU A C 1
ATOM 1466 O O . GLU A 1 197 ? -13.027 -7.387 20.616 1.00 44.94 197 GLU A O 1
ATOM 1471 N N . ALA A 1 198 ? -12.162 -5.315 20.641 1.00 47.78 198 ALA A N 1
ATOM 1472 C CA . ALA A 1 198 ? -11.127 -5.556 19.646 1.00 47.78 198 ALA A CA 1
ATOM 1473 C C . ALA A 1 198 ? -10.050 -6.456 20.279 1.00 47.78 198 ALA A C 1
ATOM 1475 O O . ALA A 1 198 ? -9.038 -5.984 20.800 1.00 47.78 198 ALA A O 1
ATOM 1476 N N . ALA A 1 199 ? -10.319 -7.759 20.327 1.00 43.94 199 ALA A N 1
ATOM 1477 C CA . ALA A 1 199 ? -9.480 -8.718 21.016 1.00 43.94 199 ALA A CA 1
ATOM 1478 C C . ALA A 1 199 ? -8.176 -8.937 20.237 1.00 43.94 199 ALA A C 1
ATOM 1480 O O . ALA A 1 199 ? -8.122 -9.628 19.219 1.00 43.94 199 ALA A O 1
ATOM 1481 N N . GLY A 1 200 ? -7.099 -8.366 20.773 1.00 58.41 200 GLY A N 1
ATOM 1482 C CA . GLY A 1 200 ? -5.728 -8.704 20.416 1.00 58.41 200 GLY A CA 1
ATOM 1483 C C . GLY A 1 200 ? -5.297 -8.241 19.028 1.00 58.41 200 GLY A C 1
ATOM 1484 O O . GLY A 1 200 ? -6.042 -7.664 18.248 1.00 58.41 200 GLY A O 1
ATOM 1485 N N . ASN A 1 201 ? -4.036 -8.504 18.708 1.00 81.62 201 ASN A N 1
ATOM 1486 C CA . ASN A 1 201 ? -3.370 -8.130 17.459 1.00 81.62 201 ASN A CA 1
ATOM 1487 C C . ASN A 1 201 ? -3.923 -8.877 16.216 1.00 81.62 201 ASN A C 1
ATOM 1489 O O . ASN A 1 201 ? -3.191 -9.113 15.251 1.00 81.62 201 ASN A O 1
ATOM 1493 N N . CYS A 1 202 ? -5.181 -9.325 16.253 1.00 88.69 202 CYS A N 1
ATOM 1494 C CA . CYS A 1 202 ? -5.818 -10.049 15.173 1.00 88.69 202 CYS A CA 1
ATOM 1495 C C . CYS A 1 202 ? -6.269 -9.076 14.088 1.00 88.69 202 CYS A C 1
ATOM 1497 O O . CYS A 1 202 ? -7.172 -8.256 14.260 1.00 88.69 202 CYS A O 1
ATOM 1499 N N . THR A 1 203 ? -5.600 -9.184 12.951 1.00 93.88 203 THR A N 1
ATOM 1500 C CA . THR A 1 203 ? -5.874 -8.375 11.773 1.00 93.88 203 THR A CA 1
ATOM 1501 C C . THR A 1 203 ? -6.044 -9.263 10.557 1.00 93.88 203 THR A C 1
ATOM 1503 O O . THR A 1 203 ? -5.592 -10.414 10.529 1.00 93.88 203 THR A O 1
ATOM 1506 N N . THR A 1 204 ? -6.679 -8.726 9.529 1.00 93.50 204 THR A N 1
ATOM 1507 C CA . THR A 1 204 ? -6.778 -9.382 8.235 1.00 93.50 204 THR A CA 1
ATOM 1508 C C . THR A 1 204 ? -5.422 -9.436 7.521 1.00 93.50 204 THR A C 1
ATOM 1510 O O . THR A 1 204 ? -4.469 -8.728 7.844 1.00 93.50 204 THR A O 1
ATOM 1513 N N . ARG A 1 205 ? -5.317 -10.263 6.488 1.00 89.69 205 ARG A N 1
ATOM 1514 C CA . ARG A 1 205 ? -4.208 -10.313 5.538 1.00 89.69 205 ARG A CA 1
ATOM 1515 C C . ARG A 1 205 ? -4.760 -10.391 4.122 1.00 89.69 205 ARG A C 1
ATOM 1517 O O . ARG A 1 205 ? -5.922 -10.731 3.920 1.00 89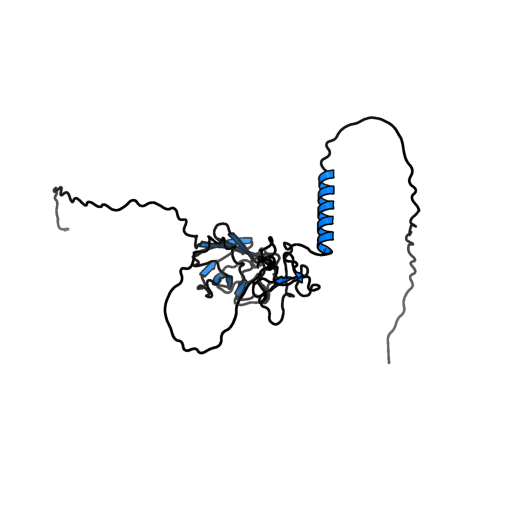.69 205 ARG A O 1
ATOM 1524 N N . TYR A 1 206 ? -3.897 -10.172 3.137 1.00 88.75 206 TYR A N 1
ATOM 1525 C CA . TYR A 1 206 ? -4.260 -10.461 1.756 1.00 88.75 206 TYR A CA 1
ATOM 1526 C C . TYR A 1 206 ? -4.352 -11.977 1.548 1.00 88.75 206 TYR A C 1
ATOM 1528 O O . TYR A 1 206 ? -3.405 -12.711 1.843 1.00 88.75 206 TYR A O 1
ATOM 1536 N N . ASP A 1 207 ? -5.473 -12.446 1.013 1.00 90.69 207 ASP A N 1
ATOM 1537 C CA . ASP A 1 207 ? -5.608 -13.784 0.446 1.00 90.69 207 ASP A CA 1
ATOM 1538 C C . ASP A 1 207 ? -6.570 -13.686 -0.749 1.00 90.69 207 ASP A C 1
ATOM 1540 O O . ASP A 1 207 ? -7.667 -13.143 -0.599 1.00 90.69 207 ASP A O 1
ATOM 1544 N N . PRO A 1 208 ? -6.205 -14.200 -1.936 1.00 85.62 208 PRO A N 1
ATOM 1545 C CA . PRO A 1 208 ? -7.056 -14.113 -3.125 1.00 85.62 208 PRO A CA 1
ATOM 1546 C C . PRO A 1 208 ? -8.387 -14.863 -2.965 1.00 85.62 208 PRO A C 1
ATOM 1548 O O . PRO A 1 208 ? -9.311 -14.648 -3.744 1.00 85.62 208 PRO A O 1
ATOM 1551 N N . ARG A 1 209 ? -8.497 -15.739 -1.957 1.00 87.00 209 ARG A N 1
ATOM 1552 C CA . ARG A 1 209 ? -9.728 -16.464 -1.640 1.00 87.00 209 ARG A CA 1
ATOM 1553 C C . ARG A 1 209 ? -10.740 -15.638 -0.840 1.00 87.00 209 ARG A C 1
ATOM 1555 O O . ARG A 1 209 ? -11.899 -16.027 -0.779 1.00 87.00 209 ARG A O 1
ATOM 1562 N N . ALA A 1 210 ? -10.350 -14.512 -0.232 1.00 87.12 210 ALA A N 1
ATOM 1563 C CA . ALA A 1 210 ? -11.286 -13.634 0.477 1.00 87.12 210 ALA A CA 1
ATOM 1564 C C . ALA A 1 210 ? -12.139 -12.819 -0.501 1.00 87.12 210 ALA A C 1
ATOM 1566 O O . ALA A 1 210 ? -11.946 -11.622 -0.688 1.00 87.12 210 ALA A O 1
ATOM 1567 N N . SER A 1 211 ? -13.105 -13.479 -1.131 1.00 86.44 211 SER A N 1
ATOM 1568 C CA . SER A 1 211 ? -14.135 -12.847 -1.947 1.00 86.44 211 SER A CA 1
ATOM 1569 C C . SER A 1 211 ? -15.455 -13.573 -1.724 1.00 86.44 211 SER A C 1
ATOM 1571 O O . SER A 1 211 ? -15.527 -14.794 -1.856 1.00 86.44 211 SER A O 1
ATOM 1573 N N . ALA A 1 212 ? -16.494 -12.828 -1.355 1.00 85.62 212 ALA A N 1
ATOM 1574 C CA . ALA A 1 212 ? -17.835 -13.355 -1.143 1.00 85.62 212 ALA A CA 1
ATOM 1575 C C . ALA A 1 212 ? -18.864 -12.394 -1.744 1.00 85.62 212 ALA A C 1
ATOM 1577 O O . ALA A 1 212 ? -18.753 -11.176 -1.608 1.00 85.62 212 ALA A O 1
ATOM 1578 N N . MET A 1 213 ? -19.877 -12.941 -2.418 1.00 84.44 213 MET A N 1
ATOM 1579 C CA . MET A 1 213 ? -20.955 -12.136 -2.989 1.00 84.44 213 MET A CA 1
ATOM 1580 C C . MET A 1 213 ? -21.731 -11.438 -1.863 1.00 84.44 213 MET A C 1
ATOM 1582 O O . MET A 1 213 ? -22.180 -12.095 -0.929 1.00 84.44 213 MET A O 1
ATOM 1586 N N . GLY A 1 214 ? -21.908 -10.120 -1.969 1.00 82.44 214 GLY A N 1
ATOM 1587 C CA . GLY A 1 214 ? -22.671 -9.331 -0.994 1.00 82.44 214 GLY A CA 1
ATOM 1588 C C . GLY A 1 214 ? -21.869 -8.831 0.210 1.00 82.44 214 GLY A C 1
ATOM 1589 O O . GLY A 1 214 ? -22.442 -8.151 1.053 1.00 82.44 214 GLY A O 1
ATOM 1590 N N . TYR A 1 215 ? -20.562 -9.103 0.264 1.00 87.44 215 TYR A N 1
ATOM 1591 C CA . TYR A 1 215 ? -19.672 -8.593 1.303 1.00 87.44 215 TYR A CA 1
ATOM 1592 C C . TYR A 1 215 ? -18.519 -7.799 0.695 1.00 87.44 215 TYR A C 1
ATOM 1594 O O . TYR A 1 215 ? -18.023 -8.116 -0.388 1.00 87.44 215 TYR A O 1
ATOM 1602 N N . THR A 1 216 ? -18.065 -6.776 1.414 1.00 88.00 216 THR A N 1
ATOM 1603 C CA . THR A 1 216 ? -16.863 -6.029 1.036 1.00 88.00 216 THR A CA 1
ATOM 1604 C C . THR A 1 216 ? -15.637 -6.721 1.616 1.00 88.00 216 THR A C 1
ATOM 1606 O O . THR A 1 216 ? -15.519 -6.854 2.834 1.00 88.00 216 THR A O 1
ATOM 1609 N N . THR A 1 217 ? -14.707 -7.149 0.763 1.00 92.38 217 THR A N 1
ATOM 1610 C CA . THR A 1 217 ? -13.419 -7.659 1.240 1.00 92.38 217 THR A CA 1
ATOM 1611 C C . THR A 1 217 ? -12.585 -6.514 1.796 1.00 92.38 217 THR A C 1
ATOM 1613 O O . THR A 1 217 ? -12.257 -5.561 1.085 1.00 92.38 217 THR A O 1
ATOM 1616 N N . SER A 1 218 ? -12.213 -6.627 3.061 1.00 89.06 218 SER A N 1
ATOM 1617 C CA . SER A 1 218 ? -11.395 -5.647 3.750 1.00 89.06 218 SER A CA 1
ATOM 1618 C C . SER A 1 218 ? -9.922 -5.765 3.384 1.00 89.06 218 SER A C 1
ATOM 1620 O O . SER A 1 218 ? -9.421 -6.871 3.155 1.00 89.06 218 SER A O 1
ATOM 1622 N N . PRO A 1 219 ? -9.206 -4.629 3.347 1.00 81.00 219 PRO A N 1
ATOM 1623 C CA . PRO A 1 219 ? -7.764 -4.612 3.180 1.00 81.00 219 PRO A CA 1
ATOM 1624 C C . PRO A 1 219 ? -7.018 -5.511 4.167 1.00 81.00 219 PRO A C 1
ATOM 1626 O O . PRO A 1 219 ? -7.545 -5.817 5.231 1.00 81.00 219 PRO A O 1
ATOM 1629 N N . PRO A 1 220 ? -5.762 -5.880 3.880 1.00 87.00 220 PRO A N 1
ATOM 1630 C CA . PRO A 1 220 ? -4.859 -6.455 4.875 1.00 87.00 220 PRO A CA 1
ATOM 1631 C C . PRO A 1 220 ? -4.621 -5.492 6.049 1.00 87.00 220 PRO A C 1
ATOM 1633 O O . PRO A 1 220 ? -4.588 -4.275 5.874 1.00 87.00 220 PRO A O 1
ATOM 1636 N N . GLY A 1 221 ? -4.403 -6.032 7.245 1.00 84.44 221 GLY A N 1
ATOM 1637 C CA . GLY A 1 221 ? -4.139 -5.263 8.460 1.00 84.44 221 GLY A CA 1
ATOM 1638 C C . GLY A 1 221 ? -5.384 -4.634 9.094 1.00 84.44 221 GLY A C 1
ATOM 1639 O O . GLY A 1 221 ? -5.255 -3.903 10.072 1.00 84.44 221 GLY A O 1
ATOM 1640 N N . THR A 1 222 ? -6.584 -4.883 8.565 1.00 85.94 222 THR A N 1
ATOM 1641 C CA . THR A 1 222 ? -7.833 -4.406 9.166 1.00 85.94 222 THR A CA 1
ATOM 1642 C C . THR A 1 222 ? -8.130 -5.204 10.439 1.00 85.94 222 THR A C 1
ATOM 1644 O O . THR A 1 222 ? -8.098 -6.435 10.383 1.00 85.94 222 THR A O 1
ATOM 1647 N N . PRO A 1 223 ? -8.397 -4.552 11.586 1.00 90.56 223 PRO A N 1
ATOM 1648 C CA . PRO A 1 223 ? -8.732 -5.253 12.821 1.00 90.56 223 PRO A CA 1
ATOM 1649 C C . PRO A 1 223 ? -9.969 -6.129 12.659 1.00 90.56 223 PRO A C 1
ATOM 1651 O O . PRO A 1 223 ? -10.959 -5.714 12.050 1.00 90.56 223 PRO A O 1
ATOM 1654 N N . CYS A 1 224 ? -9.908 -7.326 13.228 1.00 89.94 224 CYS A N 1
ATOM 1655 C CA . CYS A 1 224 ? -11.078 -8.178 13.326 1.00 89.94 224 CYS A CA 1
ATOM 1656 C C . CYS A 1 224 ? -12.053 -7.634 14.372 1.00 89.94 224 CYS A C 1
ATOM 1658 O O . CYS A 1 224 ? -11.657 -7.164 15.439 1.00 89.94 224 CYS A O 1
ATOM 1660 N N . VAL A 1 225 ? -13.336 -7.722 14.047 1.00 86.00 225 VAL A N 1
ATOM 1661 C CA . VAL A 1 225 ? -14.455 -7.419 14.932 1.00 86.00 225 VAL A CA 1
ATOM 1662 C C . VAL A 1 225 ? -15.119 -8.744 15.278 1.00 86.00 225 VAL A C 1
ATOM 1664 O O . VAL A 1 225 ? -15.559 -9.467 14.383 1.00 86.00 225 VAL A O 1
ATOM 1667 N N . PHE A 1 226 ? -15.161 -9.060 16.569 1.00 87.69 226 PHE A N 1
ATOM 1668 C CA . PHE A 1 226 ? -15.712 -10.309 17.087 1.00 87.69 226 PHE A CA 1
ATOM 1669 C C . PHE A 1 226 ? -17.048 -10.092 17.799 1.00 87.69 226 PHE A C 1
ATOM 1671 O O . PHE A 1 226 ? -17.391 -8.969 18.175 1.00 87.69 226 PHE A O 1
ATOM 1678 N N . GLY A 1 227 ? -17.801 -11.176 17.987 1.00 82.69 227 GLY A N 1
ATOM 1679 C CA . GLY A 1 227 ? -19.127 -11.159 18.601 1.00 82.69 227 GLY A CA 1
ATOM 1680 C C . GLY A 1 227 ? -20.253 -10.824 17.620 1.00 82.69 227 GLY A C 1
ATOM 1681 O O . GLY A 1 227 ? -21.397 -10.663 18.042 1.00 82.69 227 GLY A O 1
ATOM 1682 N N . LEU A 1 228 ? -19.949 -10.728 16.321 1.00 80.69 228 LEU A N 1
ATOM 1683 C CA . LEU A 1 228 ? -20.946 -10.528 15.261 1.00 80.69 228 LEU A CA 1
ATOM 1684 C C . LEU A 1 228 ? -21.450 -11.853 14.692 1.00 80.69 228 LEU A C 1
ATOM 1686 O O . LEU A 1 228 ? -22.569 -11.925 14.184 1.00 80.69 228 LEU A O 1
ATOM 1690 N N . ASP A 1 229 ? -20.631 -12.901 14.781 1.00 85.88 229 ASP A N 1
ATOM 1691 C CA . ASP A 1 229 ? -20.978 -14.242 14.339 1.00 85.88 229 ASP A CA 1
ATOM 1692 C C . ASP A 1 229 ? -20.797 -15.232 15.490 1.00 85.88 229 ASP A C 1
ATOM 1694 O O . ASP A 1 229 ? -19.700 -15.329 16.027 1.00 85.88 229 ASP A O 1
ATOM 1698 N N . PRO A 1 230 ? -21.800 -16.052 15.845 1.00 83.06 230 PRO A N 1
ATOM 1699 C CA . PRO A 1 230 ? -21.642 -17.038 16.914 1.00 83.06 230 PRO A CA 1
ATOM 1700 C C . PRO A 1 230 ? -20.454 -18.002 16.733 1.00 83.06 230 PRO A C 1
ATOM 1702 O O . PRO A 1 230 ? -19.995 -18.585 17.711 1.00 83.06 230 PRO A O 1
ATOM 1705 N N . ARG A 1 231 ? -19.956 -18.187 15.500 1.00 85.56 231 ARG A N 1
ATOM 1706 C CA . ARG A 1 231 ? -18.803 -19.046 15.183 1.00 85.56 231 ARG A CA 1
ATOM 1707 C C . ARG A 1 231 ? -17.449 -18.420 15.518 1.00 85.56 231 ARG A C 1
ATOM 1709 O O . ARG A 1 231 ? -16.454 -19.137 15.467 1.00 85.56 231 ARG A O 1
ATOM 1716 N N . ASP A 1 232 ? -17.390 -17.112 15.767 1.00 84.69 232 ASP A N 1
ATOM 1717 C CA . ASP A 1 232 ? -16.156 -16.417 16.161 1.00 84.69 232 ASP A CA 1
ATOM 1718 C C . ASP A 1 232 ? -15.849 -16.547 17.665 1.00 84.69 232 ASP A C 1
ATOM 1720 O O . ASP A 1 232 ? -14.769 -16.157 18.121 1.00 84.69 232 ASP A O 1
ATOM 1724 N N . GLU A 1 233 ? -16.808 -17.091 18.429 1.00 82.44 233 GLU A N 1
ATOM 1725 C CA . GLU A 1 233 ? -16.766 -17.284 19.886 1.00 82.44 233 GLU A CA 1
ATOM 1726 C C . GLU A 1 233 ? -16.271 -16.032 20.643 1.00 82.44 233 GLU A C 1
ATOM 1728 O O . GLU A 1 233 ? -15.680 -16.118 21.721 1.00 82.44 233 GLU A O 1
ATOM 1733 N N . GLY A 1 234 ? -16.484 -14.847 20.060 1.00 82.19 234 GLY A N 1
ATOM 1734 C CA . GLY A 1 234 ? -16.085 -13.549 20.592 1.00 82.19 234 GLY A CA 1
ATOM 1735 C C . GLY A 1 234 ? -14.585 -13.239 20.556 1.00 82.19 234 GLY A C 1
ATOM 1736 O O . GLY A 1 234 ? -14.194 -12.208 21.098 1.00 82.19 234 GLY A O 1
ATOM 1737 N N . SER A 1 235 ? -13.724 -14.082 19.970 1.00 82.00 235 SER A N 1
ATOM 1738 C CA . SER A 1 235 ? -12.267 -13.881 20.108 1.00 82.00 235 SER A CA 1
ATOM 1739 C C . SER A 1 235 ? -11.371 -14.443 19.005 1.00 82.00 235 SER A C 1
ATOM 1741 O O . SER A 1 235 ? -10.168 -14.163 19.008 1.00 82.00 235 SER A O 1
ATOM 1743 N N . HIS A 1 236 ? -11.899 -15.233 18.071 1.00 87.62 236 HIS A N 1
ATOM 1744 C CA . HIS A 1 236 ? -11.078 -15.873 17.050 1.00 87.62 236 HIS A CA 1
ATOM 1745 C C . HIS A 1 236 ? -11.720 -15.837 15.669 1.00 87.62 236 HIS A C 1
ATOM 1747 O O . HIS A 1 236 ? -12.908 -15.597 15.481 1.00 87.62 236 HIS A O 1
ATOM 1753 N N . CYS A 1 237 ? -10.905 -16.104 14.659 1.00 92.19 237 CYS A N 1
ATOM 1754 C CA . CYS A 1 237 ? -11.376 -16.150 13.285 1.00 92.19 237 CYS A CA 1
ATOM 1755 C C . CYS A 1 237 ? -12.242 -17.376 13.019 1.00 92.19 237 CYS A C 1
ATOM 1757 O O . CYS A 1 237 ? -12.061 -18.424 13.626 1.00 92.19 237 CYS A O 1
ATOM 1759 N N . ILE A 1 238 ? -13.144 -17.276 12.056 1.00 92.50 238 ILE A N 1
ATOM 1760 C CA . ILE A 1 238 ? -14.037 -18.352 11.643 1.00 92.50 238 ILE A CA 1
ATOM 1761 C C . ILE A 1 238 ? -13.317 -19.194 10.578 1.00 92.50 238 ILE A C 1
ATOM 1763 O O . ILE A 1 238 ? -12.936 -18.690 9.518 1.00 92.50 238 ILE A O 1
ATOM 1767 N N . LEU A 1 239 ? -13.137 -20.498 10.809 1.00 88.81 239 LEU A N 1
ATOM 1768 C CA . LEU A 1 239 ? -12.633 -21.427 9.784 1.00 88.81 239 LEU A CA 1
ATOM 1769 C C . LEU A 1 239 ? -13.798 -21.778 8.868 1.00 88.81 239 LEU A C 1
ATOM 1771 O O . LEU A 1 239 ? -14.625 -22.623 9.182 1.00 88.81 239 LEU A O 1
ATOM 1775 N N . GLY A 1 240 ? -13.859 -21.126 7.712 1.00 84.00 240 GLY A N 1
ATOM 1776 C CA . GLY A 1 240 ? -14.737 -21.534 6.614 1.00 84.00 240 GLY A CA 1
ATOM 1777 C C . GLY A 1 240 ? -14.111 -22.645 5.772 1.00 84.00 240 GLY A C 1
ATOM 1778 O O . GLY A 1 240 ? -14.007 -22.467 4.567 1.00 84.00 240 GLY A O 1
ATOM 1779 N N . ASP A 1 241 ? -13.572 -23.703 6.388 1.00 84.00 241 ASP A N 1
ATOM 1780 C CA . ASP A 1 241 ? -12.894 -24.821 5.697 1.00 84.00 241 ASP A CA 1
ATOM 1781 C C . ASP A 1 241 ? -11.792 -24.391 4.705 1.00 84.00 241 ASP A C 1
ATOM 1783 O O . ASP A 1 241 ? -11.547 -25.014 3.672 1.00 84.00 241 ASP A O 1
ATOM 1787 N N . GLY A 1 242 ? -11.115 -23.279 5.000 1.00 83.62 242 GLY A N 1
ATOM 1788 C CA . GLY A 1 242 ? -10.081 -22.710 4.134 1.00 83.62 242 GLY A CA 1
ATOM 1789 C C . GLY A 1 242 ? -10.601 -21.897 2.940 1.00 83.62 242 GLY A C 1
ATOM 1790 O O . GLY A 1 242 ? -9.782 -21.387 2.167 1.00 83.62 242 GLY A O 1
ATOM 1791 N N . ALA A 1 243 ? -11.922 -21.730 2.800 1.00 86.00 243 ALA A N 1
ATOM 1792 C CA . ALA A 1 243 ? -12.562 -20.994 1.707 1.00 86.00 243 ALA A CA 1
ATOM 1793 C C . ALA A 1 243 ? -12.141 -19.525 1.635 1.00 86.00 243 ALA A C 1
ATOM 1795 O O . ALA A 1 243 ? -12.150 -18.952 0.558 1.00 86.00 243 ALA A O 1
ATOM 1796 N N . TYR A 1 244 ? -11.728 -18.938 2.760 1.00 91.19 244 TYR A N 1
ATOM 1797 C CA . TYR A 1 244 ? -11.349 -17.528 2.865 1.00 91.19 244 TYR A CA 1
ATOM 1798 C C . TYR A 1 244 ? -9.965 -17.348 3.482 1.00 91.19 244 TYR A C 1
ATOM 1800 O O . TYR A 1 244 ? -9.705 -16.338 4.123 1.00 91.19 244 TYR A O 1
ATOM 1808 N N . GLY A 1 245 ? -9.078 -18.333 3.346 1.00 89.50 245 GLY A N 1
ATOM 1809 C CA . GLY A 1 245 ? -7.747 -18.270 3.946 1.00 89.50 245 GLY A CA 1
ATOM 1810 C C . GLY A 1 245 ? -7.453 -19.438 4.876 1.00 89.50 245 GLY A C 1
ATOM 1811 O O . GLY A 1 245 ? -8.347 -20.058 5.446 1.00 89.50 245 GLY A O 1
ATOM 1812 N N . SER A 1 246 ? -6.166 -19.734 5.049 1.00 87.25 246 SER A N 1
ATOM 1813 C CA . SER A 1 246 ? -5.713 -20.858 5.881 1.00 87.25 246 SER A CA 1
ATOM 1814 C C . SER A 1 246 ? -5.856 -20.603 7.387 1.00 87.25 246 SER A C 1
ATOM 1816 O O . SER A 1 246 ? -5.816 -21.549 8.161 1.00 87.25 246 SER A O 1
ATOM 1818 N N . PHE A 1 247 ? -6.035 -19.343 7.791 1.00 89.62 247 PHE A N 1
ATOM 1819 C CA . PHE A 1 247 ? -6.212 -18.920 9.186 1.00 89.62 247 PHE A CA 1
ATOM 1820 C C . PHE A 1 247 ? -7.662 -18.510 9.490 1.00 89.62 247 PHE A C 1
ATOM 1822 O O . PHE A 1 247 ? -7.936 -17.899 10.516 1.00 89.62 247 PHE A O 1
ATOM 1829 N N . GLY A 1 248 ? -8.593 -18.837 8.588 1.00 93.06 248 GLY A N 1
ATOM 1830 C CA . GLY A 1 248 ? -9.984 -18.409 8.678 1.00 93.06 248 GLY A CA 1
ATOM 1831 C C . GLY A 1 248 ? -10.195 -16.968 8.215 1.00 93.06 248 GLY A C 1
ATOM 1832 O O . GLY A 1 248 ? -9.356 -16.384 7.526 1.00 93.06 248 GLY A O 1
ATOM 1833 N N . TRP A 1 249 ? -11.345 -16.419 8.580 1.00 94.56 249 TRP A N 1
ATOM 1834 C CA . TRP A 1 249 ? -11.769 -15.061 8.257 1.00 94.56 249 TRP A CA 1
ATOM 1835 C C . TRP A 1 249 ? -12.476 -14.421 9.448 1.00 94.56 249 TRP A C 1
ATOM 1837 O O . TRP A 1 249 ? -12.920 -15.116 10.359 1.00 94.56 249 TRP A O 1
ATOM 1847 N N . CYS A 1 250 ? -12.586 -13.103 9.442 1.00 94.56 250 CYS A N 1
ATOM 1848 C CA . CYS A 1 250 ? -13.316 -12.355 10.455 1.00 94.56 250 CYS A CA 1
ATOM 1849 C C . CYS A 1 250 ? -14.115 -11.231 9.802 1.00 94.56 250 CYS A C 1
ATOM 1851 O O . CYS A 1 250 ? -13.782 -10.784 8.697 1.00 94.56 250 CYS A O 1
ATOM 1853 N N . PHE A 1 251 ? -15.150 -10.763 10.494 1.00 94.62 251 PHE A N 1
ATOM 1854 C CA . PHE A 1 251 ? -15.754 -9.482 10.168 1.00 94.62 251 PHE A CA 1
ATOM 1855 C C . PHE A 1 251 ? -14.810 -8.348 10.550 1.00 94.62 251 PHE A C 1
ATOM 1857 O O . PHE A 1 251 ? -13.977 -8.472 11.443 1.00 94.62 251 PHE A O 1
ATOM 1864 N N . THR A 1 252 ? -14.939 -7.236 9.846 1.00 92.69 252 THR A N 1
ATOM 1865 C CA . THR A 1 252 ? -14.101 -6.044 10.035 1.00 92.69 252 THR A CA 1
ATOM 1866 C C . THR A 1 252 ? -14.924 -4.774 10.216 1.00 92.69 252 THR A C 1
ATOM 1868 O O . THR A 1 252 ? -14.370 -3.695 10.410 1.00 92.69 252 THR A O 1
ATOM 1871 N N . SER A 1 253 ? -16.250 -4.888 10.152 1.00 86.31 253 SER A N 1
ATOM 1872 C CA . SER A 1 253 ? -17.191 -3.815 10.453 1.00 86.31 253 SER A CA 1
ATOM 1873 C C . SER A 1 253 ? -18.300 -4.332 11.361 1.00 86.31 253 SER A C 1
ATOM 1875 O O . SER A 1 253 ? -18.728 -5.476 11.231 1.00 86.31 253 SER A O 1
ATOM 1877 N N . LEU A 1 254 ? -18.773 -3.474 12.270 1.00 78.56 254 LEU A N 1
ATOM 1878 C CA . LEU A 1 254 ? -19.814 -3.794 13.260 1.00 78.56 254 LEU A CA 1
ATOM 1879 C C . LEU A 1 254 ? -21.167 -4.171 12.638 1.00 78.56 254 LEU A C 1
ATOM 1881 O O . LEU A 1 254 ? -21.982 -4.818 13.282 1.00 78.56 254 LEU A O 1
ATOM 1885 N N . ASP A 1 255 ? -21.413 -3.762 11.396 1.00 79.69 255 ASP A N 1
ATOM 1886 C CA . ASP A 1 255 ? -22.618 -4.098 10.635 1.00 79.69 255 ASP A CA 1
ATOM 1887 C C . ASP A 1 255 ? -22.512 -5.446 9.894 1.00 79.69 255 ASP A C 1
ATOM 1889 O O . ASP A 1 255 ? -23.467 -5.860 9.238 1.00 79.69 255 ASP A O 1
ATOM 1893 N N . GLY A 1 256 ? -21.356 -6.120 9.959 1.00 83.88 256 GLY A N 1
ATOM 1894 C CA . GLY A 1 256 ? -21.088 -7.365 9.237 1.00 83.88 256 GLY A CA 1
ATOM 1895 C C . GLY A 1 256 ? -20.995 -7.205 7.712 1.00 83.88 256 GLY A C 1
ATOM 1896 O O . GLY A 1 256 ? -20.927 -8.200 6.996 1.00 83.88 256 GLY A O 1
ATOM 1897 N N . GLY A 1 257 ? -20.985 -5.975 7.187 1.00 85.12 257 GLY A N 1
ATOM 1898 C CA . GLY A 1 257 ? -20.933 -5.703 5.745 1.00 85.12 257 GLY A CA 1
ATOM 1899 C C . GLY A 1 257 ? -19.547 -5.890 5.116 1.00 85.12 257 GLY A C 1
ATOM 1900 O O . GLY A 1 257 ? -19.420 -5.964 3.888 1.00 85.12 257 GLY A O 1
ATOM 1901 N N . SER A 1 258 ? -18.499 -5.979 5.941 1.00 91.62 258 SER A N 1
ATOM 1902 C CA . SER A 1 258 ? -17.116 -6.171 5.501 1.00 91.62 258 SER A CA 1
ATOM 1903 C C . SER A 1 258 ? -16.404 -7.279 6.273 1.00 91.62 258 SER A C 1
ATOM 1905 O O . SER A 1 258 ? -16.621 -7.454 7.473 1.00 91.62 258 SER A O 1
ATOM 1907 N N . PHE A 1 259 ? -15.540 -8.021 5.581 1.00 95.88 259 PHE A N 1
ATOM 1908 C CA . PHE A 1 259 ? -14.823 -9.172 6.132 1.00 95.88 259 PHE A CA 1
ATOM 1909 C C . PHE A 1 259 ? -13.446 -9.340 5.482 1.00 95.88 259 PHE A C 1
ATOM 1911 O O . PHE A 1 259 ? -13.205 -8.820 4.396 1.00 95.88 259 PHE A O 1
ATOM 1918 N N . GLY A 1 260 ? -12.546 -10.116 6.083 1.00 95.12 260 GLY A N 1
ATOM 1919 C CA . GLY A 1 260 ? -11.279 -10.463 5.434 1.00 95.12 260 GLY A CA 1
ATOM 1920 C C . GLY A 1 260 ? -10.630 -11.729 5.980 1.00 95.12 260 GLY A C 1
ATOM 1921 O O . GLY A 1 260 ? -11.000 -12.230 7.041 1.00 95.12 260 GLY A O 1
ATOM 1922 N N . SER A 1 261 ? -9.651 -12.256 5.240 1.00 95.81 261 SER A N 1
ATOM 1923 C CA . SER A 1 261 ? -8.837 -13.398 5.676 1.00 95.81 261 SER A CA 1
ATOM 1924 C C . SER A 1 261 ? -8.010 -13.037 6.885 1.00 95.81 261 SER A C 1
ATOM 1926 O O . SER A 1 261 ? -7.331 -12.022 6.858 1.00 95.81 261 SER A O 1
ATOM 1928 N N . CYS A 1 262 ? -7.962 -13.892 7.893 1.00 94.62 262 CYS A N 1
ATOM 1929 C CA . CYS A 1 262 ? -7.157 -13.625 9.073 1.00 94.62 262 CYS A CA 1
ATOM 1930 C C . CYS A 1 262 ? -5.656 -13.814 8.840 1.00 94.62 262 CYS A C 1
ATOM 1932 O O . CYS A 1 262 ? -5.215 -14.643 8.037 1.00 94.62 262 CYS A O 1
ATOM 1934 N N . SER A 1 263 ? -4.861 -13.018 9.550 1.00 91.06 263 SER A N 1
ATOM 1935 C CA . SER A 1 263 ? -3.404 -13.127 9.598 1.00 91.06 263 SER A CA 1
ATOM 1936 C C . SER A 1 263 ? -2.940 -14.170 10.622 1.00 91.06 263 SER A C 1
ATOM 1938 O O . SER A 1 263 ? -3.725 -14.743 11.373 1.00 91.06 263 SER A O 1
ATOM 1940 N N . THR A 1 264 ? -1.632 -14.424 10.660 1.00 86.94 264 THR A N 1
ATOM 1941 C CA . THR A 1 264 ? -1.010 -15.360 11.609 1.00 86.94 264 THR A CA 1
ATOM 1942 C C . THR A 1 264 ? -1.007 -14.859 13.051 1.00 86.94 264 THR A C 1
ATOM 1944 O O . THR A 1 264 ? -0.704 -15.637 13.946 1.00 86.94 264 THR A O 1
ATOM 1947 N N . SER A 1 265 ? -1.277 -13.570 13.288 1.00 84.06 265 SER A N 1
ATOM 1948 C CA . SER A 1 265 ? -1.349 -12.998 14.639 1.00 84.06 265 SER A CA 1
ATOM 1949 C C . SER A 1 265 ? -2.716 -13.186 15.294 1.00 84.06 265 SER A C 1
ATOM 1951 O O . SER A 1 265 ? -2.889 -12.822 16.456 1.00 84.06 265 SER A O 1
ATOM 1953 N N . CYS A 1 266 ? -3.684 -13.740 14.563 1.00 88.81 266 CYS A N 1
ATOM 1954 C CA . CYS A 1 266 ? -5.000 -14.041 15.093 1.00 88.81 266 CYS A CA 1
ATOM 1955 C C . CYS A 1 266 ? -4.976 -15.285 15.991 1.00 88.81 266 CYS A C 1
ATOM 1957 O O . CYS A 1 266 ? -4.312 -16.266 15.643 1.00 88.81 266 CYS A O 1
ATOM 1959 N N . PRO A 1 267 ? -5.708 -15.271 17.121 1.00 86.06 267 PRO A N 1
ATOM 1960 C CA . PRO A 1 267 ? -5.820 -16.428 17.998 1.00 86.06 267 PRO A CA 1
ATOM 1961 C C . PRO A 1 267 ? -6.264 -17.683 17.240 1.00 86.06 267 PRO A C 1
ATOM 1963 O O . PRO A 1 267 ? -7.195 -17.652 16.431 1.00 86.06 267 PRO A O 1
ATOM 1966 N N . LEU A 1 268 ? -5.588 -18.799 17.515 1.00 80.19 268 LEU A N 1
ATOM 1967 C CA . LEU A 1 268 ? -6.016 -20.119 17.060 1.00 80.19 268 LEU A CA 1
ATOM 1968 C C . LEU A 1 268 ? -7.256 -20.560 17.846 1.00 80.19 268 LEU A C 1
A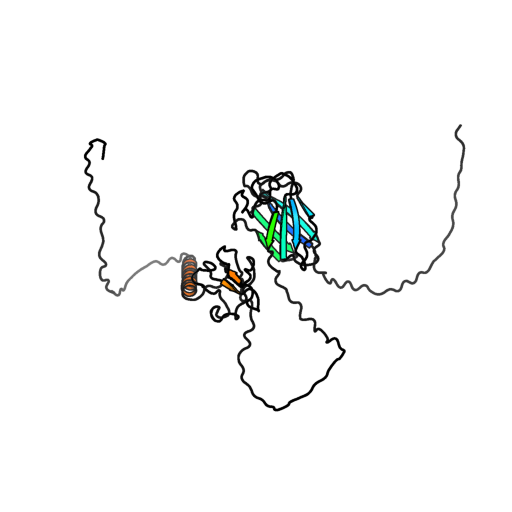TOM 1970 O O . LEU A 1 268 ? -7.441 -20.163 18.996 1.00 80.19 268 LEU A O 1
ATOM 1974 N N . PHE A 1 269 ? -8.058 -21.454 17.266 1.00 78.75 269 PHE A N 1
ATOM 1975 C CA . PHE A 1 269 ? -9.228 -22.034 17.935 1.00 78.75 269 PHE A CA 1
ATOM 1976 C C . PHE A 1 269 ? -9.398 -23.530 17.651 1.00 78.75 269 PHE A C 1
ATOM 1978 O O . PHE A 1 269 ? -8.702 -24.116 16.811 1.00 78.75 269 PHE A O 1
ATOM 1985 N N . GLY A 1 270 ? -10.303 -24.167 18.398 1.00 74.94 270 GLY A N 1
ATOM 1986 C CA . GLY A 1 270 ? -10.615 -25.590 18.280 1.00 74.94 270 GLY A CA 1
ATOM 1987 C C . GLY A 1 270 ? -9.382 -26.493 18.409 1.00 74.94 270 GLY A C 1
ATOM 1988 O O . GLY A 1 270 ? -8.513 -26.290 19.258 1.00 74.94 270 GLY A O 1
ATOM 1989 N N . ALA A 1 271 ? -9.282 -27.498 17.537 1.00 74.94 271 ALA A N 1
ATOM 1990 C CA . ALA A 1 271 ? -8.154 -28.430 17.536 1.00 74.94 271 ALA A CA 1
ATOM 1991 C C . ALA A 1 271 ? -6.803 -27.751 17.236 1.00 74.94 271 ALA A C 1
ATOM 1993 O O . ALA A 1 271 ? -5.773 -28.197 17.743 1.00 74.94 271 ALA A O 1
ATOM 1994 N N . LEU A 1 272 ? -6.797 -26.667 16.447 1.00 74.88 272 LEU A N 1
ATOM 1995 C CA . LEU A 1 272 ? -5.575 -25.917 16.142 1.00 74.88 272 LEU A CA 1
ATOM 1996 C C . LEU A 1 272 ? -5.070 -25.146 17.362 1.00 74.88 272 LEU A C 1
ATOM 1998 O O . LEU A 1 272 ? -3.861 -25.086 17.562 1.00 74.88 272 LEU A O 1
ATOM 2002 N N . LYS A 1 273 ? -5.972 -24.638 18.214 1.00 75.19 273 LYS A N 1
ATOM 2003 C CA . LYS A 1 273 ? -5.596 -24.054 19.507 1.00 75.19 273 LYS A CA 1
ATOM 2004 C C . LYS A 1 273 ? -4.934 -25.077 20.418 1.00 75.19 273 LYS A C 1
ATOM 2006 O O . LYS A 1 273 ? -3.839 -24.834 20.897 1.00 75.19 273 LYS A O 1
ATOM 2011 N N . VAL A 1 274 ? -5.553 -26.248 20.587 1.00 79.69 274 VAL A N 1
ATOM 2012 C CA . VAL A 1 274 ? -4.998 -27.321 21.434 1.00 79.69 274 VAL A CA 1
ATOM 2013 C C . VAL A 1 274 ? -3.619 -27.766 20.944 1.00 79.69 274 VAL A C 1
ATOM 2015 O O . VAL A 1 274 ? -2.750 -28.099 21.746 1.00 79.69 274 VAL A O 1
ATOM 2018 N N . LEU A 1 275 ? -3.413 -27.802 19.626 1.00 81.38 275 LEU A N 1
ATOM 2019 C CA . LEU A 1 275 ? -2.110 -28.126 19.058 1.00 81.38 275 LEU A CA 1
ATOM 2020 C C . LEU A 1 275 ? -1.087 -27.003 19.284 1.00 81.38 275 LEU A C 1
ATOM 2022 O O . LEU A 1 275 ? 0.046 -27.312 19.637 1.00 81.38 275 LEU A O 1
ATOM 2026 N N . GLY A 1 276 ? -1.481 -25.740 19.100 1.00 79.56 276 GLY A N 1
ATOM 2027 C CA . GLY A 1 276 ? -0.637 -24.574 19.375 1.00 79.56 276 GLY A CA 1
ATOM 2028 C C . GLY A 1 276 ? -0.186 -24.525 20.833 1.00 79.56 276 GLY A C 1
ATOM 2029 O O . GLY A 1 276 ? 1.013 -24.532 21.088 1.00 79.56 276 GLY A O 1
ATOM 2030 N N . ASP A 1 277 ? -1.135 -24.629 21.768 1.00 81.06 277 ASP A N 1
ATOM 2031 C CA . ASP A 1 277 ? -0.868 -24.630 23.211 1.00 81.06 277 ASP A CA 1
ATOM 2032 C C . ASP A 1 277 ? 0.127 -25.759 23.585 1.00 81.06 277 ASP A C 1
ATOM 2034 O O . ASP A 1 277 ? 1.091 -25.535 24.310 1.00 81.06 277 ASP A O 1
ATOM 2038 N N . LYS A 1 278 ? -0.010 -26.960 22.995 1.00 86.12 278 LYS A N 1
ATOM 2039 C CA . LYS A 1 278 ? 0.950 -28.067 23.199 1.00 86.12 278 LYS A CA 1
ATOM 2040 C C . LYS A 1 278 ? 2.343 -27.804 22.626 1.00 86.12 278 LYS A C 1
ATOM 2042 O O . LYS A 1 278 ? 3.323 -28.315 23.165 1.00 86.12 278 LYS A O 1
ATOM 2047 N N . ILE A 1 279 ? 2.444 -27.109 21.493 1.00 87.88 279 ILE A N 1
ATOM 2048 C CA . ILE A 1 279 ? 3.741 -26.748 20.903 1.00 87.88 279 ILE A CA 1
ATOM 2049 C C . ILE A 1 279 ? 4.448 -25.740 21.808 1.00 87.88 279 ILE A C 1
ATOM 2051 O O . ILE A 1 279 ? 5.652 -25.879 22.028 1.00 87.88 279 ILE A O 1
ATOM 2055 N N . ASP A 1 280 ? 3.705 -24.780 22.355 1.00 82.25 280 ASP A N 1
ATOM 2056 C CA . ASP A 1 280 ? 4.237 -23.794 23.290 1.00 82.25 280 ASP A CA 1
ATOM 2057 C C . ASP A 1 280 ? 4.683 -24.460 24.603 1.00 82.25 280 ASP A C 1
ATOM 2059 O O . ASP A 1 280 ? 5.816 -24.240 25.029 1.00 82.25 280 ASP A O 1
ATOM 2063 N N . ASP A 1 281 ? 3.890 -25.383 25.160 1.00 87.06 281 ASP A N 1
ATOM 2064 C CA . ASP A 1 281 ? 4.274 -26.177 26.340 1.00 87.06 281 ASP A CA 1
ATOM 2065 C C . ASP A 1 281 ? 5.577 -26.967 26.111 1.00 87.06 281 ASP A C 1
ATOM 2067 O O . ASP A 1 281 ? 6.474 -26.989 26.957 1.00 87.06 281 ASP A O 1
ATOM 2071 N N . LEU A 1 282 ? 5.712 -27.611 24.944 1.00 88.00 282 LEU A N 1
ATOM 2072 C CA . LEU A 1 282 ? 6.928 -28.345 24.582 1.00 88.00 282 LEU A CA 1
ATOM 2073 C C . LEU A 1 282 ? 8.127 -27.413 24.390 1.00 88.00 282 LEU A C 1
ATOM 2075 O O . LEU A 1 282 ? 9.248 -27.772 24.751 1.00 88.00 282 LEU A O 1
ATOM 2079 N N . ARG A 1 283 ? 7.911 -26.231 23.806 1.00 89.69 283 ARG A N 1
ATOM 2080 C CA . ARG A 1 283 ? 8.961 -25.229 23.615 1.00 89.69 283 ARG A CA 1
ATOM 2081 C C . ARG A 1 283 ? 9.487 -24.740 24.958 1.00 89.69 283 ARG A C 1
ATOM 2083 O O . ARG A 1 283 ? 10.703 -24.699 25.128 1.00 89.69 283 ARG A O 1
ATOM 2090 N N . GLU A 1 284 ? 8.601 -24.422 25.894 1.00 86.69 284 GLU A N 1
ATOM 2091 C CA . GLU A 1 284 ? 8.986 -23.996 27.241 1.00 86.69 284 GLU A CA 1
ATOM 2092 C C . GLU A 1 284 ? 9.710 -25.114 28.001 1.00 86.69 284 GLU A C 1
ATOM 2094 O O . GLU A 1 284 ? 10.761 -24.861 28.586 1.00 86.69 284 GLU A O 1
ATOM 2099 N N . ALA A 1 285 ? 9.248 -26.367 27.902 1.00 82.12 285 ALA A N 1
ATOM 2100 C CA . ALA A 1 285 ? 9.939 -27.509 28.506 1.00 82.12 285 ALA A CA 1
ATOM 2101 C C . ALA A 1 285 ? 11.375 -27.687 27.968 1.00 82.12 285 ALA A C 1
ATOM 2103 O O . ALA A 1 285 ? 12.312 -27.884 28.736 1.00 82.12 285 ALA A O 1
ATOM 2104 N N . ILE A 1 286 ? 11.575 -27.546 26.652 1.00 86.88 286 ILE A N 1
ATOM 2105 C CA . ILE A 1 286 ? 12.908 -27.643 26.029 1.00 86.88 286 ILE A CA 1
ATOM 2106 C C . ILE A 1 286 ? 13.822 -26.480 26.440 1.00 86.88 286 ILE A C 1
ATOM 2108 O O . ILE A 1 286 ? 15.043 -26.647 26.493 1.00 86.88 286 ILE A O 1
ATOM 2112 N N . LEU A 1 287 ? 13.266 -25.287 26.662 1.00 78.62 287 LEU A N 1
ATOM 2113 C CA . LEU A 1 287 ? 14.040 -24.130 27.107 1.00 78.62 287 LEU A CA 1
ATOM 2114 C C . LEU A 1 287 ? 14.432 -24.251 28.583 1.00 78.62 287 LEU A C 1
ATOM 2116 O O . LEU A 1 287 ? 15.560 -23.903 28.919 1.00 78.62 287 LEU A O 1
ATOM 2120 N N . HIS A 1 288 ? 13.559 -24.803 29.429 1.00 70.94 288 HIS A N 1
ATOM 2121 C CA . HIS A 1 288 ? 13.854 -25.027 30.847 1.00 70.94 288 HIS A CA 1
ATOM 2122 C C . HIS A 1 288 ? 14.932 -26.099 31.084 1.00 70.94 288 HIS A C 1
ATOM 2124 O O . HIS A 1 288 ? 15.700 -25.985 32.033 1.00 70.94 288 HIS A O 1
ATOM 2130 N N . ASP A 1 289 ? 15.066 -27.084 30.192 1.00 63.41 289 ASP A N 1
ATOM 2131 C CA . ASP A 1 289 ? 16.092 -28.137 30.296 1.00 63.41 289 ASP A CA 1
ATOM 2132 C C . ASP A 1 289 ? 17.517 -27.679 29.900 1.00 63.41 289 ASP A C 1
ATOM 2134 O O . ASP A 1 289 ? 18.463 -28.466 29.969 1.00 63.41 289 ASP A O 1
ATOM 2138 N N . LYS A 1 290 ? 17.711 -26.425 29.458 1.00 60.66 290 LYS A N 1
ATOM 2139 C CA . LYS A 1 290 ? 19.034 -25.906 29.042 1.00 60.66 290 LYS A CA 1
ATOM 2140 C C . LYS A 1 290 ? 19.781 -25.107 30.110 1.00 60.66 290 LYS A C 1
ATOM 2142 O O . LYS A 1 290 ? 20.954 -24.812 29.892 1.00 60.66 290 LYS A O 1
ATOM 2147 N N . ASP A 1 291 ? 19.145 -24.837 31.247 1.00 53.38 291 ASP A N 1
ATOM 2148 C CA . ASP A 1 291 ? 19.719 -24.090 32.370 1.00 53.38 291 ASP A CA 1
ATOM 2149 C C . ASP A 1 291 ? 19.817 -24.965 33.636 1.00 53.38 291 ASP A C 1
ATOM 2151 O O . ASP A 1 291 ? 19.346 -24.594 34.707 1.00 53.38 291 ASP A O 1
ATOM 2155 N N . GLU A 1 292 ? 20.456 -26.134 33.542 1.00 57.84 292 GLU A N 1
ATOM 2156 C CA . GLU A 1 292 ? 21.005 -26.807 34.729 1.00 57.84 292 GLU A CA 1
ATOM 2157 C C . GLU A 1 292 ? 22.510 -26.487 34.826 1.00 57.84 292 GLU A C 1
ATOM 2159 O O . GLU A 1 292 ? 23.277 -26.852 33.926 1.00 57.84 292 GLU A O 1
ATOM 2164 N N . PRO A 1 293 ? 22.971 -25.789 35.884 1.00 49.75 293 PRO A N 1
ATOM 2165 C CA . PRO A 1 293 ? 24.394 -25.652 36.164 1.00 49.75 293 PRO A CA 1
ATOM 2166 C C . PRO A 1 293 ? 24.989 -27.021 36.516 1.00 49.75 293 PRO A C 1
ATOM 2168 O O . PRO A 1 293 ? 24.379 -27.799 37.243 1.00 49.75 293 PRO A O 1
ATOM 2171 N N . GLU A 1 294 ? 26.208 -27.298 36.042 1.00 53.03 294 GLU A N 1
ATOM 2172 C CA . GLU A 1 294 ? 27.001 -28.464 36.451 1.00 53.03 294 GLU A CA 1
ATOM 2173 C C . GLU A 1 294 ? 27.062 -28.574 37.987 1.00 53.03 294 GLU A C 1
ATOM 2175 O O . GLU A 1 294 ? 27.876 -27.919 38.642 1.00 53.03 294 GLU A O 1
ATOM 2180 N N . VAL A 1 295 ? 26.240 -29.444 38.576 1.00 44.53 295 VAL A N 1
ATOM 2181 C CA . VAL A 1 295 ? 26.415 -29.893 39.958 1.00 44.53 295 VAL A CA 1
ATOM 2182 C C . VAL A 1 295 ? 27.008 -31.291 39.931 1.00 44.53 295 VAL A C 1
ATOM 2184 O O . VAL A 1 295 ? 26.368 -32.289 39.605 1.00 44.53 295 VAL A O 1
ATOM 2187 N N . GLN A 1 296 ? 28.285 -31.345 40.297 1.00 50.84 296 GLN A N 1
ATOM 2188 C CA . GLN A 1 296 ? 28.994 -32.574 40.611 1.00 50.84 296 GLN A CA 1
ATOM 2189 C C . GLN A 1 296 ? 28.311 -33.283 41.787 1.00 50.84 296 GLN A C 1
ATOM 2191 O O . GLN A 1 296 ? 28.280 -32.744 42.890 1.00 50.84 296 GLN A O 1
ATOM 2196 N N . HIS A 1 297 ? 27.890 -34.536 41.601 1.00 45.44 297 HIS A N 1
ATOM 2197 C CA . HIS A 1 297 ? 27.816 -35.482 42.711 1.00 45.44 297 HIS A CA 1
ATOM 2198 C C . HIS A 1 297 ? 28.289 -36.882 42.309 1.00 45.44 297 HIS A C 1
ATOM 2200 O O . HIS A 1 297 ? 27.664 -37.608 41.541 1.00 45.44 297 HIS A O 1
ATOM 2206 N N . ASN A 1 298 ? 29.431 -37.245 42.895 1.00 50.16 298 ASN A N 1
ATOM 2207 C CA . ASN A 1 298 ? 29.915 -38.609 43.042 1.00 50.16 298 ASN A CA 1
ATOM 2208 C C . ASN A 1 298 ? 28.921 -39.463 43.851 1.00 50.16 298 ASN A C 1
ATOM 2210 O O . ASN A 1 298 ? 28.534 -39.070 44.948 1.00 50.16 298 ASN A O 1
ATOM 2214 N N . GLY A 1 299 ? 28.691 -40.695 43.388 1.00 40.81 299 GLY A N 1
ATOM 2215 C CA . GLY A 1 299 ? 28.720 -41.874 44.261 1.00 40.81 299 GLY A CA 1
ATOM 2216 C C . GLY A 1 299 ? 27.396 -42.493 44.737 1.00 40.81 299 GLY A C 1
ATOM 2217 O O . GLY A 1 299 ? 26.923 -42.190 45.822 1.00 40.81 299 GLY A O 1
ATOM 2218 N N . SER A 1 300 ? 26.990 -43.540 44.008 1.00 44.06 300 SER A N 1
ATOM 2219 C CA . SER A 1 300 ? 26.651 -44.884 44.527 1.00 44.06 300 SER A CA 1
ATOM 2220 C C . SER A 1 300 ? 25.238 -45.228 45.051 1.00 44.06 300 SER A C 1
ATOM 2222 O O . SER A 1 300 ? 24.868 -44.941 46.181 1.00 44.06 300 SER A O 1
ATOM 2224 N N . ASN A 1 301 ? 24.624 -46.119 44.258 1.00 40.94 301 ASN A N 1
ATOM 2225 C CA . ASN A 1 301 ? 23.858 -47.336 44.587 1.00 40.94 301 ASN A CA 1
ATOM 2226 C C . ASN A 1 301 ? 22.336 -47.320 44.870 1.00 40.94 301 ASN A C 1
ATOM 2228 O O . ASN A 1 301 ? 21.875 -47.041 45.967 1.00 40.94 301 ASN A O 1
ATOM 2232 N N . ALA A 1 302 ? 21.644 -47.887 43.867 1.00 42.22 302 ALA A N 1
ATOM 2233 C CA . ALA A 1 302 ? 20.696 -49.009 43.912 1.00 42.22 302 ALA A CA 1
ATOM 2234 C C . ALA A 1 302 ? 19.347 -48.845 44.635 1.00 42.22 302 ALA A C 1
ATOM 2236 O O . ALA A 1 302 ? 19.274 -48.865 45.860 1.00 42.22 302 ALA A O 1
ATOM 2237 N N . SER A 1 303 ? 18.261 -48.897 43.851 1.00 41.72 303 SER A N 1
ATOM 2238 C CA . SER A 1 303 ? 17.264 -49.992 43.849 1.00 41.72 303 SER A CA 1
ATOM 2239 C C . SER A 1 303 ? 16.241 -49.776 42.717 1.00 41.72 303 SER A C 1
ATOM 2241 O O . SER A 1 303 ? 15.618 -48.723 42.640 1.00 41.72 303 SER A O 1
ATOM 2243 N N . GLU A 1 304 ? 16.087 -50.770 41.836 1.00 48.31 304 GLU A N 1
ATOM 2244 C CA . GLU A 1 304 ? 15.061 -50.847 40.777 1.00 48.31 304 GLU A CA 1
ATOM 2245 C C . GLU A 1 304 ? 13.626 -50.899 41.340 1.00 48.31 304 GLU A C 1
ATOM 2247 O O . GLU A 1 304 ? 13.410 -51.353 42.467 1.00 48.31 304 GLU A O 1
ATOM 2252 N N . PRO A 1 305 ? 12.616 -50.597 40.500 1.00 45.66 305 PRO A N 1
ATOM 2253 C CA . PRO A 1 305 ? 11.693 -51.681 40.173 1.00 45.66 305 PRO A CA 1
ATOM 2254 C C . PRO A 1 305 ? 11.368 -51.817 38.676 1.00 45.66 305 PRO A C 1
ATOM 2256 O O . PRO A 1 305 ? 11.189 -50.862 37.925 1.00 45.66 305 PRO A O 1
ATOM 2259 N N . VAL A 1 306 ? 11.246 -53.086 38.297 1.00 45.84 306 VAL A N 1
ATOM 2260 C CA . VAL A 1 306 ? 10.914 -53.655 36.989 1.00 45.84 306 VAL A CA 1
ATOM 2261 C C . VAL A 1 306 ? 9.487 -53.304 36.543 1.00 45.84 306 VAL A C 1
ATOM 2263 O O . VAL A 1 306 ? 8.526 -53.654 37.229 1.00 45.84 306 VAL A O 1
ATOM 2266 N N . VAL A 1 307 ? 9.325 -52.756 35.329 1.00 46.53 307 VAL A N 1
ATOM 2267 C CA . VAL A 1 307 ? 8.055 -52.793 34.575 1.00 46.53 307 VAL A CA 1
ATOM 2268 C C . VAL A 1 307 ? 8.298 -53.248 33.132 1.00 46.53 307 VAL A C 1
ATOM 2270 O O . VAL A 1 307 ? 9.194 -52.791 32.430 1.00 46.53 307 VAL A O 1
ATOM 2273 N N . LYS A 1 308 ? 7.480 -54.224 32.733 1.00 36.91 308 LYS A N 1
ATOM 2274 C CA . LYS A 1 308 ? 7.565 -55.089 31.552 1.00 36.91 308 LYS A CA 1
ATOM 2275 C C . LYS A 1 308 ? 7.295 -54.332 30.244 1.00 36.91 308 LYS A C 1
ATOM 2277 O O . LYS A 1 308 ? 6.228 -53.746 30.090 1.00 36.91 308 LYS A O 1
ATOM 2282 N N . GLN A 1 309 ? 8.190 -54.454 29.263 1.00 35.91 309 GLN A N 1
ATOM 2283 C CA . GLN A 1 309 ? 7.923 -54.103 27.862 1.00 35.91 309 GLN A CA 1
ATOM 2284 C C . GLN A 1 309 ? 7.562 -55.360 27.055 1.00 35.91 309 GLN A C 1
ATOM 2286 O O . GLN A 1 309 ? 8.267 -56.366 27.110 1.00 35.91 309 GLN A O 1
ATOM 2291 N N . SER A 1 310 ? 6.461 -55.290 26.301 1.00 46.72 310 SER A N 1
ATOM 2292 C CA . SER A 1 310 ? 6.122 -56.245 25.233 1.00 46.72 310 SER A CA 1
ATOM 2293 C C . SER A 1 310 ? 6.648 -55.749 23.875 1.00 46.72 310 SER A C 1
ATOM 2295 O O . SER A 1 310 ? 6.810 -54.541 23.700 1.00 46.72 310 SER A O 1
ATOM 2297 N N . PRO A 1 311 ? 6.929 -56.642 22.906 1.00 46.94 311 PRO A N 1
ATOM 2298 C CA . PRO A 1 311 ? 7.791 -56.335 21.765 1.00 46.94 311 PRO A CA 1
ATOM 2299 C C . PRO A 1 311 ? 7.018 -55.792 20.554 1.00 46.94 311 PRO A C 1
ATOM 2301 O O . PRO A 1 311 ? 6.029 -56.384 20.128 1.00 46.94 311 PRO A O 1
ATOM 2304 N N . ILE A 1 312 ? 7.540 -54.729 19.934 1.00 42.53 312 ILE A N 1
ATOM 2305 C CA . ILE A 1 312 ? 7.121 -54.257 18.605 1.00 42.53 312 ILE A CA 1
ATOM 2306 C C . ILE A 1 312 ? 7.977 -54.964 17.525 1.00 42.53 312 ILE A C 1
ATOM 2308 O O . ILE A 1 312 ? 9.205 -55.007 17.664 1.00 42.53 312 ILE A O 1
ATOM 2312 N N . PRO A 1 313 ? 7.386 -55.530 16.450 1.00 43.97 313 PRO A N 1
ATOM 2313 C CA . PRO A 1 313 ? 8.117 -56.254 15.405 1.00 43.97 313 PRO A CA 1
ATOM 2314 C C . PRO A 1 313 ? 8.977 -55.346 14.513 1.00 43.97 313 PRO A C 1
ATOM 2316 O O . PRO A 1 313 ? 8.553 -54.277 14.081 1.00 43.97 313 PRO A O 1
ATOM 2319 N N . ARG A 1 314 ? 10.183 -55.822 14.178 1.00 39.00 314 ARG A N 1
ATOM 2320 C CA . ARG A 1 314 ? 11.131 -55.168 13.263 1.00 39.00 314 ARG A CA 1
ATOM 2321 C C . ARG A 1 314 ? 10.775 -55.490 11.809 1.00 39.00 314 ARG A C 1
ATOM 2323 O O . ARG A 1 314 ? 10.891 -56.644 11.400 1.00 39.00 314 ARG A O 1
ATOM 2330 N N . HIS A 1 315 ? 10.452 -54.478 11.007 1.00 39.38 315 HIS A N 1
ATOM 2331 C CA . HIS A 1 315 ? 10.511 -54.593 9.549 1.00 39.38 315 HIS A CA 1
ATOM 2332 C C . HIS A 1 315 ? 11.945 -54.347 9.068 1.00 39.38 315 HIS A C 1
ATOM 2334 O O . HIS A 1 315 ? 12.520 -53.280 9.267 1.00 39.38 315 HIS A O 1
ATOM 2340 N N . ARG A 1 316 ? 12.529 -55.373 8.446 1.00 42.31 316 ARG A N 1
ATOM 2341 C CA . ARG A 1 316 ? 13.832 -55.340 7.774 1.00 42.31 316 ARG A CA 1
ATOM 2342 C C . ARG A 1 316 ? 13.617 -55.044 6.280 1.00 42.31 316 ARG A C 1
ATOM 2344 O O . ARG A 1 316 ? 12.678 -55.598 5.708 1.00 42.31 316 ARG A O 1
ATOM 2351 N N . PRO A 1 317 ? 14.472 -54.236 5.628 1.00 44.66 317 PRO A N 1
ATOM 2352 C CA . PRO A 1 317 ? 14.380 -53.988 4.196 1.00 44.66 317 PRO A CA 1
ATOM 2353 C C . PRO A 1 317 ? 15.021 -55.145 3.417 1.00 44.66 317 PRO A C 1
ATOM 2355 O O . PRO A 1 317 ? 16.095 -55.630 3.783 1.00 44.66 317 PRO A O 1
ATOM 2358 N N . ALA A 1 318 ? 14.374 -55.577 2.334 1.00 45.12 318 ALA A N 1
ATOM 2359 C CA . ALA A 1 318 ? 14.951 -56.505 1.367 1.00 45.12 318 ALA A CA 1
ATOM 2360 C C . ALA A 1 318 ? 15.436 -55.732 0.137 1.00 45.12 318 ALA A C 1
ATOM 2362 O O . ALA A 1 318 ? 14.693 -54.979 -0.489 1.00 45.12 318 ALA A O 1
ATOM 2363 N N . ALA A 1 319 ? 16.710 -55.928 -0.178 1.00 39.25 319 ALA A N 1
ATOM 2364 C CA . ALA A 1 319 ? 17.373 -55.402 -1.352 1.00 39.25 319 ALA A CA 1
ATOM 2365 C C . ALA A 1 319 ? 17.072 -56.253 -2.601 1.00 39.25 319 ALA A C 1
ATOM 2367 O O . ALA A 1 319 ? 17.051 -57.477 -2.533 1.00 39.25 319 ALA A O 1
ATOM 2368 N N . ARG A 1 320 ? 16.941 -55.542 -3.728 1.00 42.78 320 ARG A N 1
ATOM 2369 C CA . ARG A 1 320 ? 17.599 -55.762 -5.030 1.00 42.78 320 ARG A CA 1
ATOM 2370 C C . ARG A 1 320 ? 17.455 -57.138 -5.701 1.00 42.78 320 ARG A C 1
ATOM 2372 O O . ARG A 1 320 ? 18.074 -58.106 -5.289 1.00 42.78 320 ARG A O 1
ATOM 2379 N N . ASN A 1 321 ? 16.840 -57.135 -6.886 1.00 42.59 321 ASN A N 1
ATOM 2380 C CA . ASN A 1 321 ? 17.285 -57.990 -7.985 1.00 42.59 321 ASN A CA 1
ATOM 2381 C C . ASN A 1 321 ? 17.314 -57.213 -9.306 1.00 42.59 321 ASN A C 1
ATOM 2383 O O . ASN A 1 321 ? 16.311 -56.698 -9.789 1.00 42.59 321 ASN A O 1
ATOM 2387 N N . THR A 1 322 ? 18.520 -57.126 -9.854 1.00 44.41 322 THR A N 1
ATOM 2388 C CA . THR A 1 322 ? 18.858 -56.757 -11.226 1.00 44.41 322 THR A CA 1
ATOM 2389 C C . THR A 1 322 ? 18.656 -57.960 -12.144 1.00 44.41 322 THR A C 1
ATOM 2391 O O . THR A 1 322 ? 19.185 -59.027 -11.845 1.00 44.41 322 THR A O 1
ATOM 2394 N N . ALA A 1 323 ? 18.020 -57.772 -13.299 1.00 42.97 323 ALA A N 1
ATOM 2395 C CA . ALA A 1 323 ? 18.272 -58.592 -14.482 1.00 42.97 323 ALA A CA 1
ATOM 2396 C C . ALA A 1 323 ? 18.027 -57.755 -15.744 1.00 42.97 323 ALA A C 1
ATOM 2398 O O . ALA A 1 323 ? 16.964 -57.168 -15.929 1.00 42.97 323 ALA A O 1
ATOM 2399 N N . ALA A 1 324 ? 19.060 -57.681 -16.575 1.00 43.94 324 ALA A N 1
ATOM 2400 C CA . ALA A 1 324 ? 19.080 -57.047 -17.881 1.00 43.94 324 ALA A CA 1
ATOM 2401 C C . ALA A 1 324 ? 18.825 -58.089 -18.981 1.00 43.94 324 ALA A C 1
ATOM 2403 O O . ALA A 1 324 ? 19.333 -59.200 -18.871 1.00 43.94 324 ALA A O 1
ATOM 2404 N N . ALA A 1 325 ? 18.133 -57.699 -20.056 1.00 43.25 325 ALA A N 1
ATOM 2405 C CA . ALA A 1 325 ? 18.330 -58.150 -21.447 1.00 43.25 325 ALA A CA 1
ATOM 2406 C C . ALA A 1 325 ? 17.314 -57.399 -22.336 1.00 43.25 325 ALA A C 1
ATOM 2408 O O . ALA A 1 325 ? 16.114 -57.503 -22.131 1.00 43.25 325 ALA A O 1
ATOM 2409 N N . ARG A 1 326 ? 17.757 -56.416 -23.129 1.00 42.47 326 ARG A N 1
ATOM 2410 C CA . ARG A 1 326 ? 18.111 -56.512 -24.564 1.00 42.47 326 ARG A CA 1
ATOM 2411 C C . ARG A 1 326 ? 16.914 -56.649 -25.530 1.00 42.47 326 ARG A C 1
ATOM 2413 O O . ARG A 1 326 ? 16.376 -57.726 -25.707 1.00 42.47 326 ARG A O 1
ATOM 2420 N N . SER A 1 327 ? 16.657 -55.530 -26.221 1.00 40.75 327 SER A N 1
ATOM 2421 C CA . SER A 1 327 ? 16.689 -55.349 -27.688 1.00 40.75 327 SER A CA 1
ATOM 2422 C C . SER A 1 327 ? 15.795 -56.215 -28.587 1.00 40.75 327 SER A C 1
ATOM 2424 O O . SER A 1 327 ? 16.079 -57.393 -28.729 1.00 40.75 327 SER A O 1
ATOM 2426 N N . THR A 1 328 ? 14.855 -55.572 -29.301 1.00 45.53 328 THR A N 1
ATOM 2427 C CA . THR A 1 328 ? 14.588 -55.619 -30.771 1.00 45.53 328 THR A CA 1
ATOM 2428 C C . THR A 1 328 ? 13.303 -54.809 -31.048 1.00 45.53 328 THR A C 1
ATOM 2430 O O . THR A 1 328 ? 12.315 -55.027 -30.363 1.00 45.53 328 THR A O 1
ATOM 2433 N N . THR A 1 329 ? 13.314 -53.710 -31.814 1.00 41.75 329 THR A N 1
ATOM 2434 C CA . THR A 1 329 ? 13.224 -53.592 -33.293 1.00 41.75 329 THR A CA 1
ATOM 2435 C C . THR A 1 329 ? 11.782 -53.496 -33.828 1.00 41.75 329 THR A C 1
ATOM 2437 O O . THR A 1 329 ? 10.981 -54.378 -33.563 1.00 41.75 329 THR A O 1
ATOM 2440 N N . ALA A 1 330 ? 11.561 -52.472 -34.675 1.00 42.28 330 ALA A N 1
ATOM 2441 C CA . ALA A 1 330 ? 10.518 -52.286 -35.709 1.00 42.28 330 ALA A CA 1
ATOM 2442 C C . ALA A 1 330 ? 9.051 -52.127 -35.239 1.00 42.28 330 ALA A C 1
ATOM 2444 O O . ALA A 1 330 ? 8.528 -52.950 -34.511 1.00 42.28 330 ALA A O 1
ATOM 2445 N N . ALA A 1 331 ? 8.358 -51.011 -35.498 1.00 47.38 331 ALA A N 1
ATOM 2446 C CA . ALA A 1 331 ? 7.949 -50.387 -36.770 1.00 47.38 331 ALA A CA 1
ATOM 2447 C C . ALA A 1 331 ? 6.724 -51.046 -37.438 1.00 47.38 331 ALA A C 1
ATOM 2449 O O . ALA A 1 331 ? 6.813 -52.193 -37.857 1.00 47.38 331 ALA A O 1
ATOM 2450 N N . ARG A 1 332 ? 5.694 -50.200 -37.670 1.00 50.88 332 ARG A N 1
ATOM 2451 C CA . ARG A 1 332 ? 4.571 -50.319 -38.636 1.00 50.88 332 ARG A CA 1
ATOM 2452 C C . ARG A 1 332 ? 3.580 -51.468 -38.392 1.00 50.88 332 ARG A C 1
ATOM 2454 O O . ARG A 1 332 ? 3.968 -52.531 -37.954 1.00 50.88 332 ARG A O 1
ATOM 2461 N N . ASN A 1 333 ? 2.296 -51.383 -38.719 1.00 47.50 333 ASN A N 1
ATOM 2462 C CA . ASN A 1 333 ? 1.390 -50.401 -39.332 1.00 47.50 333 ASN A CA 1
ATOM 2463 C C . ASN A 1 333 ? -0.029 -51.002 -39.148 1.00 47.50 333 ASN A C 1
ATOM 2465 O O . ASN A 1 333 ? -0.110 -52.203 -38.918 1.00 47.50 333 ASN A O 1
ATOM 2469 N N . THR A 1 334 ? -1.077 -50.189 -39.344 1.00 46.91 334 THR A N 1
ATOM 2470 C CA . THR A 1 334 ? -2.414 -50.568 -39.886 1.00 46.91 334 THR A CA 1
ATOM 2471 C C . THR A 1 334 ? -3.081 -51.855 -39.405 1.00 46.91 334 THR A C 1
ATOM 2473 O O . THR A 1 334 ? -2.639 -52.945 -39.830 1.00 46.91 334 THR A O 1
#

Secondary structure (DSSP, 8-state):
--------------------------------PPP-EEEEEEEE--STT--BSS-EEEEEEETTEEPPPEEEES-B-TT-EEEEEEE-SS--SEEEEEESSSS-EEEEEEEEEETTEEEEEE-TTSS--SSSTT-SSEE-SSSSS-SEEEEE-PPP----------PPP------------------------------TT-BEE--TT---TTSEEPPTTPBPB-SSSGGGTTTS-B--TTTT-TT-EEE-STTS-EEEEE-TTSPP-HHHHHHHHHHHHHHHHHHHTT-----------------PPPPPPPPPPPP---------------

Organism: Alexandrium catenella (NCBI:txid2925)